Protein AF-A0A3Q2VIE8-F1 (afdb_monomer)

Organism: Haplochromis burtoni (NCBI:txid8153)

Solvent-accessible surface area (backbone atoms only — not comparable to full-atom values): 12178 Å² total; per-residue (Å²): 107,70,69,56,57,53,52,49,46,70,78,50,71,75,79,83,69,90,73,88,70,56,74,69,54,53,52,53,50,49,52,34,57,75,63,69,50,74,85,77,65,97,82,64,48,74,66,60,50,50,53,51,50,52,52,46,49,53,61,53,54,72,76,46,64,94,70,73,81,58,56,60,55,72,80,72,88,74,53,72,73,52,50,54,52,50,51,54,52,48,53,53,49,40,55,53,50,26,53,53,38,47,51,52,51,51,48,51,53,52,58,61,55,55,44,64,76,38,76,77,44,45,82,42,43,74,59,48,65,66,55,45,57,66,57,57,69,70,58,71,48,70,66,89,80,50,71,69,56,57,72,70,31,33,51,73,77,73,59,85,74,67,75,84,36,68,81,51,41,62,78,62,48,42,98,85,45,69,83,60,90,87,71,98,72,71,66,61,71,69,56,69,76,76,118

Radius of gyration: 23.09 Å; Cα contacts (8 Å, |Δi|>4): 68; chains: 1; bounding box: 59×43×57 Å

pLDDT: mean 78.65, std 19.85, range [27.25, 96.38]

Structure (mmCIF, N/CA/C/O backbone):
data_AF-A0A3Q2VIE8-F1
#
_entry.id   AF-A0A3Q2VIE8-F1
#
loop_
_atom_site.group_PDB
_atom_site.id
_atom_site.type_symbol
_atom_site.label_atom_id
_atom_site.label_alt_id
_atom_site.label_comp_id
_atom_site.label_asym_id
_atom_site.label_entity_id
_atom_site.label_seq_id
_atom_site.pdbx_PDB_ins_code
_atom_site.Cartn_x
_atom_site.Cartn_y
_atom_site.Cartn_z
_atom_site.occupancy
_atom_site.B_iso_or_equiv
_atom_site.auth_seq_id
_atom_site.auth_comp_id
_atom_site.auth_asym_id
_atom_site.auth_atom_id
_atom_site.pdbx_PDB_model_num
ATOM 1 N N . GLU A 1 1 ? -6.037 -13.779 0.216 1.00 36.12 1 GLU A N 1
ATOM 2 C CA . GLU A 1 1 ? -7.161 -13.175 -0.541 1.00 36.12 1 GLU A CA 1
ATOM 3 C C . GLU A 1 1 ? -6.844 -11.799 -1.132 1.00 36.12 1 GLU A C 1
ATOM 5 O O . GLU A 1 1 ? -7.046 -11.626 -2.326 1.00 36.12 1 GLU A O 1
ATOM 10 N N . LEU A 1 2 ? -6.254 -10.857 -0.379 1.00 32.59 2 LEU A N 1
ATOM 11 C CA . LEU A 1 2 ? -5.828 -9.542 -0.903 1.00 32.59 2 LEU A CA 1
ATOM 12 C C . LEU A 1 2 ? -4.915 -9.642 -2.146 1.00 32.59 2 LEU A C 1
ATOM 14 O O . LEU A 1 2 ? -5.116 -8.930 -3.128 1.00 32.59 2 LEU A O 1
ATOM 18 N N . GLU A 1 3 ? -3.946 -10.563 -2.125 1.00 34.78 3 GLU A N 1
ATOM 19 C CA . GLU A 1 3 ? -3.039 -10.828 -3.252 1.00 34.78 3 GLU A CA 1
ATOM 20 C C . GLU A 1 3 ? -3.781 -11.336 -4.501 1.00 34.78 3 GLU A C 1
ATOM 22 O O . GLU A 1 3 ? -3.454 -10.945 -5.620 1.00 34.78 3 GLU A O 1
ATOM 27 N N . ALA A 1 4 ? -4.813 -12.168 -4.317 1.00 38.47 4 ALA A N 1
ATOM 28 C CA . ALA A 1 4 ? -5.634 -12.696 -5.407 1.00 38.47 4 ALA A CA 1
ATOM 29 C C . ALA A 1 4 ? -6.492 -11.588 -6.033 1.00 38.47 4 ALA A C 1
ATOM 31 O O . ALA A 1 4 ? -6.512 -11.443 -7.254 1.00 38.47 4 ALA A O 1
ATOM 32 N N . SER A 1 5 ? -7.102 -10.732 -5.210 1.00 38.44 5 SER A N 1
ATOM 33 C CA . SER A 1 5 ? -7.837 -9.553 -5.681 1.00 38.44 5 SER A CA 1
ATOM 34 C C . SER A 1 5 ? -6.933 -8.564 -6.426 1.00 38.44 5 SER A C 1
ATOM 36 O O . SER A 1 5 ? -7.328 -8.027 -7.460 1.00 38.44 5 SER A O 1
ATOM 38 N N . ARG A 1 6 ? -5.686 -8.368 -5.967 1.00 47.34 6 ARG A N 1
ATOM 39 C CA . ARG A 1 6 ? -4.687 -7.540 -6.668 1.00 47.34 6 ARG A CA 1
ATOM 40 C C . ARG A 1 6 ? -4.269 -8.142 -8.012 1.00 47.34 6 ARG A C 1
ATOM 42 O O . ARG A 1 6 ? -4.149 -7.398 -8.981 1.00 47.34 6 ARG A O 1
ATOM 49 N N . MET A 1 7 ? -4.103 -9.464 -8.101 1.00 43.72 7 MET A N 1
ATOM 50 C CA . MET A 1 7 ? -3.807 -10.157 -9.364 1.00 43.72 7 MET A CA 1
ATOM 51 C C . MET A 1 7 ? -4.969 -10.086 -10.370 1.00 43.72 7 MET A C 1
ATOM 53 O O . MET A 1 7 ? -4.735 -9.890 -11.561 1.00 43.72 7 MET A O 1
ATOM 57 N N . ILE A 1 8 ? -6.222 -10.162 -9.910 1.00 50.12 8 ILE A N 1
ATOM 58 C CA . ILE A 1 8 ? -7.410 -10.006 -10.769 1.00 50.12 8 ILE A CA 1
ATOM 59 C C . ILE A 1 8 ? -7.473 -8.598 -11.380 1.00 50.12 8 ILE A C 1
ATOM 61 O O . ILE A 1 8 ? -7.801 -8.457 -12.557 1.00 50.12 8 ILE A O 1
ATOM 65 N N . LEU A 1 9 ? -7.104 -7.567 -10.617 1.00 52.25 9 LEU A N 1
ATOM 66 C CA . LEU A 1 9 ? -7.126 -6.166 -11.056 1.00 52.25 9 LEU A CA 1
ATOM 67 C C . LEU A 1 9 ? -6.065 -5.855 -12.128 1.00 52.25 9 LEU A C 1
ATOM 69 O O . LEU A 1 9 ? -6.274 -4.991 -12.975 1.00 52.25 9 LEU A O 1
ATOM 73 N N . VAL A 1 10 ? -4.948 -6.591 -12.120 1.00 54.16 10 VAL A N 1
ATOM 74 C CA . VAL A 1 10 ? -3.918 -6.541 -13.174 1.00 54.16 10 VAL A CA 1
ATOM 75 C C . VAL A 1 10 ? -4.405 -7.228 -14.455 1.00 54.16 10 VAL A C 1
ATOM 77 O O . VAL A 1 10 ? -4.173 -6.711 -15.545 1.00 54.16 10 VAL A O 1
ATOM 80 N N . ASN A 1 11 ? -5.124 -8.349 -14.334 1.00 48.38 11 ASN A N 1
ATOM 81 C CA . ASN A 1 11 ? -5.657 -9.092 -15.484 1.00 48.38 11 ASN A CA 1
ATOM 82 C C . ASN A 1 11 ? -6.921 -8.462 -16.096 1.00 48.38 11 ASN A C 1
ATOM 84 O O . ASN A 1 11 ? -7.204 -8.675 -17.274 1.00 48.38 11 ASN A O 1
ATOM 88 N N . LYS A 1 12 ? -7.695 -7.699 -15.316 1.00 50.06 12 LYS A N 1
ATOM 89 C CA . LYS A 1 12 ? -8.877 -6.951 -15.766 1.00 50.06 12 LYS A CA 1
ATOM 90 C C . LYS A 1 12 ? -8.827 -5.529 -15.201 1.00 50.06 12 LYS A C 1
ATOM 92 O O . LYS A 1 12 ? -9.408 -5.282 -14.141 1.00 50.06 12 LYS A O 1
ATOM 97 N N . PRO A 1 13 ? -8.163 -4.582 -15.885 1.00 47.09 13 PRO A N 1
ATOM 98 C CA . PRO A 1 13 ? -8.162 -3.196 -15.447 1.00 47.09 13 PRO A CA 1
ATOM 99 C C . PRO A 1 13 ? -9.594 -2.654 -15.497 1.00 47.09 13 PRO A C 1
ATOM 101 O O . PRO A 1 13 ? -10.218 -2.595 -16.558 1.00 47.09 13 PRO A O 1
ATOM 104 N N . GLN A 1 14 ? -10.140 -2.273 -14.343 1.00 48.91 14 GLN A N 1
ATOM 105 C CA . GLN A 1 14 ? -11.421 -1.575 -14.305 1.00 48.91 14 GLN A CA 1
ATOM 106 C C . GLN A 1 14 ? -11.268 -0.203 -14.974 1.00 48.91 14 GLN A C 1
ATOM 108 O O . GLN A 1 14 ? -10.303 0.523 -14.723 1.00 48.91 14 GLN A O 1
ATOM 113 N N . LYS A 1 15 ? -12.226 0.154 -15.841 1.00 43.66 15 LYS A N 1
ATOM 114 C CA . LYS A 1 15 ? -12.337 1.510 -16.392 1.00 43.66 15 LYS A CA 1
ATOM 115 C C . LYS A 1 15 ? -12.472 2.479 -15.218 1.00 43.66 15 LYS A C 1
ATOM 117 O O . LYS A 1 15 ? -13.387 2.325 -14.415 1.00 43.66 15 LYS A O 1
ATOM 122 N N . LYS A 1 16 ? -11.572 3.464 -15.128 1.00 41.34 16 LYS A N 1
ATOM 123 C CA . LYS A 1 16 ? -11.681 4.555 -14.153 1.00 41.34 16 LYS A CA 1
ATOM 124 C C . LYS A 1 16 ? -12.988 5.298 -14.419 1.00 41.34 16 LYS A C 1
ATOM 126 O O . LYS A 1 16 ? -13.069 6.072 -15.369 1.00 41.34 16 LYS A O 1
ATOM 131 N N . ALA A 1 17 ? -14.009 5.037 -13.610 1.00 44.44 17 ALA A N 1
ATOM 132 C CA . ALA A 1 17 ? -15.125 5.954 -13.508 1.00 44.44 17 ALA A CA 1
ATOM 133 C C . ALA A 1 17 ? -14.588 7.265 -12.920 1.00 44.44 17 ALA A C 1
ATOM 135 O O . ALA A 1 17 ? -13.680 7.269 -12.087 1.00 44.44 17 ALA A O 1
ATOM 136 N N . GLN A 1 18 ? -15.104 8.387 -13.403 1.00 46.56 18 GLN A N 1
ATOM 137 C CA . GLN A 1 18 ? -14.800 9.703 -12.866 1.00 46.56 18 GLN A CA 1
ATOM 138 C C . GLN A 1 18 ? -15.426 9.789 -11.468 1.00 46.56 18 GLN A C 1
ATOM 140 O O . GLN A 1 18 ? -16.619 10.034 -11.317 1.00 46.56 18 GLN A O 1
ATOM 145 N N . GLU A 1 19 ? -14.640 9.464 -10.445 1.00 53.31 19 GLU A N 1
ATOM 146 C CA . GLU A 1 19 ? -15.125 9.314 -9.075 1.00 53.31 19 GLU A CA 1
ATOM 147 C C . GLU A 1 19 ? -14.922 10.606 -8.280 1.00 53.31 19 GLU A C 1
ATOM 149 O O . GLU A 1 19 ? -13.808 10.960 -7.899 1.00 53.31 19 GLU A O 1
ATOM 154 N N . SER A 1 20 ? -16.021 11.310 -8.012 1.00 56.12 20 SER A N 1
ATOM 155 C CA . SER A 1 20 ? -16.058 12.477 -7.130 1.00 56.12 20 SER A CA 1
ATOM 156 C C . SER A 1 20 ? -15.999 12.049 -5.656 1.00 56.12 20 SER A C 1
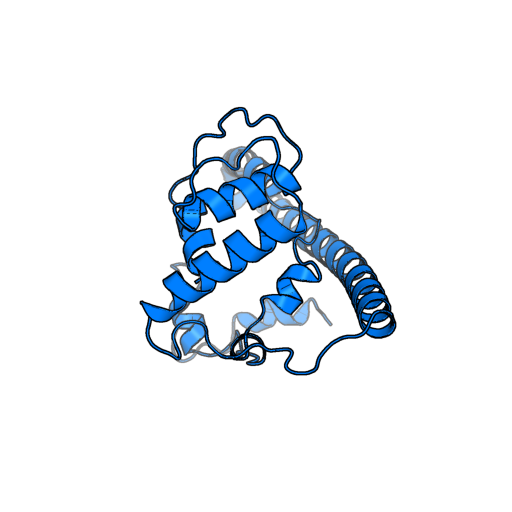ATOM 158 O O . SER A 1 20 ? -16.902 11.353 -5.183 1.00 56.12 20 SER A O 1
ATOM 160 N N . GLY A 1 21 ? -14.972 12.474 -4.918 1.00 68.50 21 GLY A N 1
ATOM 161 C CA . GLY A 1 21 ? -14.860 12.268 -3.469 1.00 68.50 21 GLY A CA 1
ATOM 162 C C . GLY A 1 21 ? -13.413 12.151 -2.985 1.00 68.50 21 GLY A C 1
ATOM 163 O O . GLY A 1 21 ? -12.495 11.993 -3.786 1.00 68.50 21 GLY A O 1
ATOM 164 N N . SER A 1 22 ? -13.200 12.229 -1.668 1.00 86.06 22 SER A N 1
ATOM 165 C CA . SER A 1 22 ? -11.889 11.936 -1.077 1.00 86.06 22 SER A CA 1
ATOM 166 C C . SER A 1 22 ? -11.560 10.435 -1.198 1.00 86.06 22 SER A C 1
ATOM 168 O O . SER A 1 22 ? -12.479 9.613 -1.250 1.00 86.06 22 SER A O 1
ATOM 170 N N . PRO A 1 23 ? -10.277 10.029 -1.181 1.00 84.69 23 PRO A N 1
ATOM 171 C CA . PRO A 1 23 ? -9.901 8.611 -1.212 1.00 84.69 23 PRO A CA 1
ATOM 172 C C . PRO A 1 23 ? -10.551 7.790 -0.087 1.00 84.69 23 PRO A C 1
ATOM 174 O O . PRO A 1 23 ? -11.021 6.680 -0.308 1.00 84.69 23 PRO A O 1
ATOM 177 N N . ALA A 1 24 ? -10.661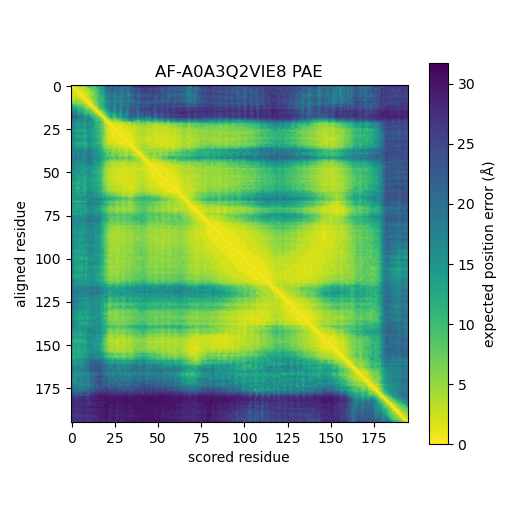 8.369 1.114 1.00 84.75 24 ALA A N 1
ATOM 178 C CA . ALA A 1 24 ? -11.323 7.727 2.248 1.00 84.75 24 ALA A CA 1
ATOM 179 C C . ALA A 1 24 ? -12.820 7.478 1.993 1.00 84.75 24 ALA A C 1
ATOM 181 O O . ALA A 1 24 ? -13.360 6.448 2.393 1.00 84.75 24 ALA A O 1
ATOM 182 N N . PHE A 1 25 ? -13.495 8.396 1.296 1.00 86.56 25 PHE A N 1
ATOM 183 C CA . PHE A 1 25 ? -14.894 8.224 0.918 1.00 86.56 25 PHE A CA 1
ATOM 184 C C . PHE A 1 25 ? -15.080 7.081 -0.090 1.00 86.56 25 PHE A C 1
ATOM 186 O O . PHE A 1 25 ? -16.027 6.305 0.034 1.00 86.56 25 PHE A O 1
ATOM 193 N N . GLN A 1 26 ? -14.173 6.950 -1.061 1.00 87.56 26 GLN A N 1
ATOM 194 C CA . GLN A 1 26 ? -14.206 5.860 -2.041 1.00 87.56 26 GLN A CA 1
ATOM 195 C C . GLN A 1 26 ? -14.036 4.491 -1.368 1.00 87.56 26 GLN A C 1
ATOM 197 O O . GLN A 1 26 ? -14.810 3.578 -1.651 1.00 87.56 26 GLN A O 1
ATOM 202 N N . GLU A 1 27 ? -13.104 4.372 -0.419 1.00 87.88 27 GLU A N 1
ATOM 203 C CA . GLU A 1 27 ? -12.904 3.148 0.370 1.00 87.88 27 GLU A CA 1
ATOM 204 C C . GLU A 1 27 ? -14.155 2.786 1.186 1.00 87.88 27 GLU A C 1
ATOM 206 O O . GLU A 1 27 ? -14.653 1.663 1.112 1.00 87.88 27 GLU A O 1
ATOM 211 N N . LEU A 1 28 ? -14.738 3.752 1.906 1.00 89.19 28 LEU A N 1
ATOM 212 C CA . LEU A 1 28 ? -15.966 3.528 2.681 1.00 89.19 28 LEU A CA 1
ATOM 213 C C . LEU A 1 28 ? -17.153 3.129 1.796 1.00 89.19 28 LEU A C 1
ATOM 215 O O . LEU A 1 28 ? -17.922 2.232 2.153 1.00 89.19 28 LEU A O 1
ATOM 219 N N . LYS A 1 29 ? -17.291 3.756 0.624 1.00 89.19 29 LYS A N 1
ATOM 220 C CA . LYS A 1 29 ? -18.297 3.382 -0.375 1.00 89.19 29 LYS A CA 1
ATOM 221 C C . LYS A 1 29 ? -18.073 1.950 -0.865 1.00 89.19 29 LYS A C 1
ATOM 223 O O . LYS A 1 29 ? -19.034 1.185 -0.937 1.00 89.19 29 LYS A O 1
ATOM 228 N N . GLY A 1 30 ? -16.826 1.581 -1.154 1.00 90.62 30 GLY A N 1
ATOM 229 C CA . GLY A 1 30 ? -16.442 0.227 -1.550 1.00 90.62 30 GLY A CA 1
ATOM 230 C C . GLY A 1 30 ? -16.812 -0.816 -0.496 1.00 90.62 30 GLY A C 1
ATOM 231 O O . GLY A 1 30 ? -17.421 -1.829 -0.835 1.00 90.62 30 GLY A O 1
ATOM 232 N N . ILE A 1 31 ? -16.543 -0.535 0.784 1.00 91.00 31 ILE A N 1
ATOM 233 C CA . ILE A 1 31 ? -16.933 -1.399 1.912 1.00 91.00 31 ILE A CA 1
ATOM 234 C C . ILE A 1 31 ? -18.454 -1.581 1.957 1.00 91.00 31 ILE A C 1
ATOM 236 O O . ILE A 1 31 ? -18.933 -2.711 2.041 1.00 91.00 31 ILE A O 1
ATOM 240 N N . CYS A 1 32 ? -19.224 -0.494 1.851 1.00 91.56 32 CYS A N 1
ATOM 241 C CA . CYS A 1 32 ? -20.687 -0.567 1.864 1.00 91.56 32 CYS A CA 1
ATOM 242 C C . CYS A 1 32 ? -21.221 -1.420 0.706 1.00 91.56 32 CYS A C 1
ATOM 244 O O . CYS A 1 32 ? -22.079 -2.275 0.917 1.00 91.56 32 CYS A O 1
ATOM 246 N N . MET A 1 33 ? -20.689 -1.226 -0.505 1.00 91.50 33 MET A N 1
ATOM 247 C CA . MET A 1 33 ? -21.077 -2.006 -1.682 1.00 91.50 33 MET A CA 1
ATOM 248 C C . MET A 1 33 ? -20.721 -3.489 -1.526 1.00 91.50 33 MET A C 1
ATOM 250 O O . MET A 1 33 ? -21.552 -4.344 -1.820 1.00 91.50 33 MET A O 1
ATOM 254 N N . ALA A 1 34 ? -19.524 -3.798 -1.020 1.00 90.56 34 ALA A N 1
ATOM 255 C CA . ALA A 1 34 ? -19.078 -5.172 -0.789 1.00 90.56 34 ALA A CA 1
ATOM 256 C C . ALA A 1 34 ? -19.926 -5.896 0.270 1.00 90.56 34 ALA A C 1
ATOM 258 O O . ALA A 1 34 ? -20.203 -7.085 0.135 1.00 90.56 34 ALA A O 1
ATOM 259 N N . LEU A 1 35 ? -20.380 -5.173 1.297 1.00 91.44 35 LEU A N 1
ATOM 260 C CA . LEU A 1 35 ? -21.270 -5.694 2.338 1.00 91.44 35 LEU A CA 1
ATOM 261 C C . LEU A 1 35 ? -22.757 -5.693 1.933 1.00 91.44 35 LEU A C 1
ATOM 263 O O . LEU A 1 35 ? -23.607 -6.072 2.741 1.00 91.44 35 LEU A O 1
ATOM 267 N N . GLY A 1 36 ? -23.094 -5.262 0.710 1.00 89.56 36 GLY A N 1
ATOM 268 C CA . GLY A 1 36 ? -24.476 -5.179 0.229 1.00 89.56 36 GLY A CA 1
ATOM 269 C C . GLY A 1 36 ? -25.335 -4.177 1.007 1.00 89.56 36 GLY A C 1
ATOM 270 O O . GLY A 1 36 ? -26.543 -4.364 1.140 1.00 89.56 36 GLY A O 1
ATOM 271 N N . MET A 1 37 ? -24.718 -3.139 1.573 1.00 88.62 37 MET A N 1
ATOM 272 C CA . MET A 1 37 ? -25.417 -2.090 2.308 1.00 88.62 37 MET A CA 1
ATOM 273 C C . MET A 1 37 ? -26.072 -1.103 1.340 1.00 88.62 37 MET A C 1
ATOM 275 O O . MET A 1 37 ? -25.481 -0.693 0.340 1.00 88.62 37 MET A O 1
ATOM 279 N N . SER A 1 38 ? -27.293 -0.679 1.662 1.00 85.38 38 SER A N 1
ATOM 280 C CA . SER A 1 38 ? -27.946 0.434 0.975 1.00 85.38 38 SER A CA 1
ATOM 281 C C . SER A 1 38 ? -27.239 1.756 1.284 1.00 85.38 38 SER A C 1
ATOM 283 O O . SER A 1 38 ? -26.495 1.874 2.262 1.00 85.38 38 SER A O 1
ATOM 285 N N . LYS A 1 39 ? -27.499 2.781 0.462 1.00 82.94 39 LYS A N 1
ATOM 286 C CA . LYS A 1 39 ? -26.988 4.135 0.704 1.00 82.94 39 LYS A CA 1
ATOM 287 C C . LYS A 1 39 ? -27.358 4.584 2.132 1.00 82.94 39 LYS A C 1
ATOM 289 O O . LYS A 1 39 ? -28.533 4.466 2.492 1.00 82.94 39 LYS A O 1
ATOM 294 N N . PRO A 1 40 ? -26.399 5.087 2.932 1.00 81.94 40 PRO A N 1
ATOM 295 C CA . PRO A 1 40 ? -26.684 5.517 4.294 1.00 81.94 40 PRO A CA 1
ATOM 296 C C . PRO A 1 40 ? -27.700 6.670 4.313 1.00 81.94 40 PRO A C 1
ATOM 298 O O . PRO A 1 40 ? -27.654 7.523 3.418 1.00 81.94 40 PRO A O 1
ATOM 301 N N . PRO A 1 41 ? -28.596 6.727 5.314 1.00 83.38 41 PRO A N 1
ATOM 302 C CA . PRO A 1 41 ? -29.483 7.868 5.522 1.00 83.38 41 PRO A CA 1
ATOM 303 C C . PRO A 1 41 ? -28.684 9.164 5.692 1.00 83.38 41 PRO A C 1
ATOM 305 O O . PRO A 1 41 ? -27.603 9.153 6.278 1.00 83.38 41 PRO A O 1
ATOM 308 N N . ALA A 1 42 ? -29.225 10.293 5.230 1.00 80.81 42 ALA A N 1
ATOM 309 C CA . ALA A 1 42 ? -28.539 11.589 5.311 1.00 80.81 42 ALA A CA 1
ATOM 310 C C . ALA A 1 42 ? -28.282 12.066 6.757 1.00 80.81 42 ALA A C 1
ATOM 312 O O . ALA A 1 42 ? -27.409 12.895 6.984 1.00 80.81 42 ALA A O 1
ATOM 313 N N . ASN A 1 43 ? -29.028 11.533 7.726 1.00 85.06 43 ASN A N 1
ATOM 314 C CA . ASN A 1 43 ? -29.001 11.894 9.144 1.00 85.06 43 ASN A CA 1
ATOM 315 C C . ASN A 1 43 ? -28.279 10.869 10.042 1.00 85.06 43 ASN A C 1
ATOM 317 O O . ASN A 1 43 ? -28.421 10.927 11.262 1.00 85.06 43 ASN A O 1
ATOM 321 N N . ILE A 1 44 ? -27.542 9.909 9.472 1.00 89.25 44 ILE A N 1
ATOM 322 C CA . ILE A 1 44 ? -26.837 8.892 10.261 1.00 89.25 44 ILE A CA 1
ATOM 323 C C . ILE A 1 44 ? -25.622 9.487 10.987 1.00 89.25 44 ILE A C 1
ATOM 325 O O . ILE A 1 44 ? -24.839 10.242 10.409 1.00 89.25 44 ILE A O 1
ATOM 329 N N . THR A 1 45 ? -25.429 9.117 12.253 1.00 91.88 45 THR A N 1
ATOM 330 C CA . THR A 1 45 ? -24.206 9.486 12.984 1.00 91.88 45 THR A CA 1
ATOM 331 C C . THR A 1 45 ? -23.039 8.576 12.597 1.00 91.88 45 THR A C 1
ATOM 333 O O . THR A 1 45 ? -23.231 7.427 12.197 1.00 91.88 45 THR A O 1
ATOM 336 N N . MET A 1 46 ? -21.802 9.052 12.777 1.00 89.06 46 MET A N 1
ATOM 337 C CA . MET A 1 46 ? -20.598 8.249 12.509 1.00 89.06 46 MET A CA 1
ATOM 338 C C . MET A 1 46 ? -20.587 6.938 13.303 1.00 89.06 46 MET A C 1
ATOM 340 O O . MET A 1 46 ? -20.247 5.889 12.762 1.00 89.06 46 MET A O 1
ATOM 344 N N . PHE A 1 47 ? -21.013 6.983 14.568 1.00 90.69 47 PHE A N 1
ATOM 345 C CA . PHE A 1 47 ? -21.099 5.795 15.413 1.00 90.69 47 PHE A CA 1
ATOM 346 C C . PHE A 1 47 ? -22.097 4.776 14.852 1.00 90.69 47 PHE A C 1
ATOM 348 O O . PHE A 1 47 ? -21.730 3.630 14.613 1.00 90.69 47 PHE A O 1
ATOM 355 N N . GLN A 1 48 ? -23.328 5.204 14.547 1.00 91.50 48 GLN A N 1
ATOM 356 C CA . GLN A 1 48 ? -24.353 4.332 13.960 1.00 91.50 48 GLN A CA 1
ATOM 357 C C . GLN A 1 48 ? -23.908 3.738 12.620 1.00 91.50 48 GLN A C 1
ATOM 359 O O . GLN A 1 48 ? -24.175 2.569 12.340 1.00 91.50 48 GLN A O 1
ATOM 364 N N . PHE A 1 49 ? -23.210 4.531 11.807 1.00 92.06 49 PHE A N 1
ATOM 365 C CA . PHE A 1 49 ? -22.673 4.083 10.531 1.00 92.06 49 PHE A CA 1
ATOM 366 C C . PHE A 1 49 ? -21.651 2.952 10.711 1.00 92.06 49 PHE A C 1
ATOM 368 O O . PHE A 1 49 ? -21.818 1.880 10.124 1.00 92.06 49 PHE A O 1
ATOM 375 N N . PHE A 1 50 ? -20.644 3.134 11.573 1.00 93.25 50 PHE A N 1
ATOM 376 C CA . PHE A 1 50 ? -19.638 2.098 11.824 1.00 93.25 50 PHE A CA 1
ATOM 377 C C . PHE A 1 50 ? -20.202 0.876 12.557 1.00 93.25 50 PHE A C 1
ATOM 379 O O . PHE A 1 50 ? -19.834 -0.245 12.211 1.00 93.25 50 PHE A O 1
ATOM 386 N N . SER A 1 51 ? -21.153 1.046 13.481 1.00 93.94 51 SER A N 1
ATOM 387 C CA . SER A 1 51 ? -21.868 -0.084 14.091 1.00 93.94 51 SER A CA 1
ATOM 388 C C . SER A 1 51 ? -22.665 -0.887 13.057 1.00 93.94 51 SER A C 1
ATOM 390 O O . SER A 1 51 ? -22.723 -2.116 13.128 1.00 93.94 51 SER A O 1
ATOM 392 N N . GLY A 1 52 ? -23.254 -0.217 12.060 1.00 92.81 52 GLY A N 1
ATOM 393 C CA . GLY A 1 52 ? -23.933 -0.869 10.939 1.00 92.81 52 GLY A CA 1
ATOM 394 C C . GLY A 1 52 ? -22.982 -1.709 10.082 1.00 92.81 52 GLY A C 1
ATOM 395 O O . GLY A 1 52 ? -23.304 -2.853 9.751 1.00 92.81 52 GLY A O 1
ATOM 396 N N . ILE A 1 53 ? -21.793 -1.173 9.782 1.00 93.62 53 ILE A N 1
ATOM 397 C CA . ILE A 1 53 ? -20.724 -1.904 9.084 1.00 93.62 53 ILE A CA 1
ATOM 398 C C . ILE A 1 53 ? -20.284 -3.120 9.905 1.00 93.62 53 ILE A C 1
ATOM 400 O O . ILE A 1 53 ? -20.221 -4.224 9.368 1.00 93.62 53 ILE A O 1
ATOM 404 N N . GLU A 1 54 ? -20.023 -2.948 11.203 1.00 93.69 54 GLU A N 1
ATOM 405 C CA . GLU A 1 54 ? -19.597 -4.036 12.089 1.00 93.69 54 GLU A CA 1
ATOM 406 C C . GLU A 1 54 ? -20.630 -5.172 12.125 1.00 93.69 54 GLU A C 1
ATOM 408 O O . GLU A 1 54 ? -20.273 -6.347 12.011 1.00 93.69 54 GLU A O 1
ATOM 413 N N . LYS A 1 55 ? -21.922 -4.833 12.218 1.00 94.69 55 LYS A N 1
ATOM 414 C CA . LYS A 1 55 ? -23.011 -5.814 12.182 1.00 94.69 55 LYS A CA 1
ATOM 415 C C . LYS A 1 55 ? -23.017 -6.598 10.869 1.00 94.69 55 LYS A C 1
ATOM 417 O O . LYS A 1 55 ? -23.034 -7.828 10.894 1.00 94.69 55 LYS A O 1
ATOM 422 N N . LYS A 1 56 ? -22.964 -5.905 9.728 1.00 94.38 56 LYS A N 1
ATOM 423 C CA . LYS A 1 56 ? -22.945 -6.544 8.402 1.00 94.38 56 LYS A CA 1
ATOM 424 C C . LYS A 1 56 ? -21.704 -7.400 8.185 1.00 94.38 56 LYS A C 1
ATOM 426 O O . LYS A 1 56 ? -21.796 -8.468 7.586 1.00 94.38 56 LYS A O 1
ATOM 431 N N . LEU A 1 57 ? -20.564 -6.976 8.721 1.00 92.56 57 LEU A N 1
ATOM 432 C CA . LEU A 1 57 ? -19.334 -7.754 8.689 1.00 92.56 57 LEU A CA 1
ATOM 433 C C . LEU A 1 57 ? -19.473 -9.054 9.496 1.00 92.56 57 LEU A C 1
ATOM 435 O O . LEU A 1 57 ? -19.122 -10.114 8.988 1.00 92.56 57 LEU A O 1
ATOM 439 N N . LYS A 1 58 ? -20.041 -9.007 10.709 1.00 91.94 58 LYS A N 1
ATOM 440 C CA . LYS A 1 58 ? -20.320 -10.214 11.513 1.00 91.94 58 LYS A CA 1
ATOM 441 C C . LYS A 1 58 ? -21.303 -11.162 10.814 1.00 91.94 58 LYS A C 1
ATOM 443 O O . LYS A 1 58 ? -21.080 -12.368 10.820 1.00 91.94 58 LYS A O 1
ATOM 448 N N . GLU A 1 59 ? -22.344 -10.628 10.169 1.00 93.50 59 GLU A N 1
ATOM 449 C CA . GLU A 1 59 ? -23.291 -11.408 9.351 1.00 93.50 59 GLU A CA 1
ATOM 450 C C . GLU A 1 59 ? -22.623 -12.069 8.134 1.00 93.50 59 GLU A C 1
ATOM 452 O O . GLU A 1 59 ? -23.007 -13.167 7.739 1.00 93.50 59 GLU A O 1
ATOM 457 N N . ALA A 1 60 ? -21.645 -11.410 7.509 1.00 91.38 60 ALA A N 1
ATOM 458 C CA . ALA A 1 60 ? -20.886 -11.995 6.408 1.00 91.38 60 ALA A CA 1
ATOM 459 C C . ALA A 1 60 ? -19.929 -13.088 6.910 1.00 91.38 60 ALA A C 1
ATOM 461 O O . ALA A 1 60 ? -19.839 -14.155 6.306 1.00 91.38 60 ALA A O 1
ATOM 462 N N . LEU A 1 61 ? -19.260 -12.847 8.042 1.00 89.88 61 LEU A N 1
ATOM 463 C CA 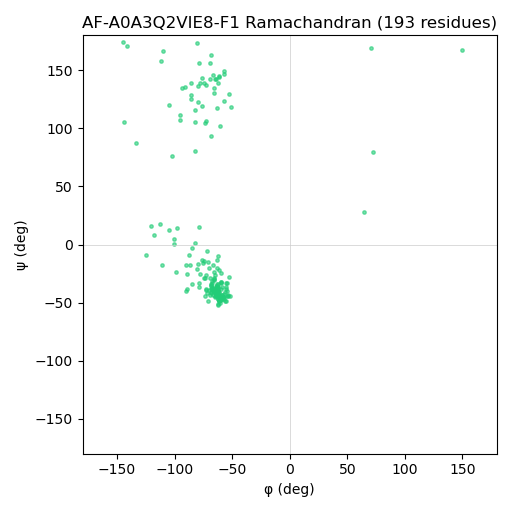. LEU A 1 61 ? -18.337 -13.800 8.658 1.00 89.88 61 LEU A CA 1
ATOM 464 C C . LEU A 1 61 ? -19.036 -15.070 9.160 1.00 89.88 61 LEU A C 1
ATOM 466 O O . LEU A 1 61 ? -18.433 -16.135 9.130 1.00 89.88 61 LEU A O 1
ATOM 470 N N . SER A 1 62 ? -20.306 -15.001 9.569 1.00 91.19 62 SER A N 1
ATOM 471 C CA . SER A 1 62 ? -21.055 -16.196 9.985 1.00 91.19 62 SER A CA 1
ATOM 472 C C . SER A 1 62 ? -21.417 -17.136 8.830 1.00 91.19 62 SER A C 1
ATOM 474 O O . SER A 1 62 ? -21.771 -18.288 9.069 1.00 91.19 62 SER A O 1
ATOM 476 N N . ARG A 1 63 ? -21.321 -16.672 7.577 1.00 91.94 63 ARG A N 1
ATOM 477 C CA . ARG A 1 63 ? -21.582 -17.480 6.371 1.00 91.94 63 ARG A CA 1
ATOM 478 C C . ARG A 1 63 ? -20.352 -18.242 5.883 1.00 91.94 63 ARG A C 1
ATOM 480 O O . ARG A 1 63 ? -20.475 -19.052 4.967 1.00 91.94 63 ARG A O 1
ATOM 487 N N . VAL A 1 64 ? -19.179 -17.969 6.449 1.00 90.44 64 VAL A N 1
ATOM 488 C CA . VAL A 1 64 ? -17.917 -18.618 6.079 1.00 90.44 64 VAL A CA 1
ATOM 489 C C . VAL A 1 64 ? -17.411 -19.511 7.217 1.00 90.44 64 VAL A C 1
ATOM 491 O O . VAL A 1 64 ? -17.780 -19.307 8.374 1.00 90.44 64 VAL A O 1
ATOM 494 N N . PRO A 1 65 ? -16.560 -20.512 6.925 1.00 90.25 65 PRO A N 1
ATOM 495 C CA . PRO A 1 65 ? -15.973 -21.354 7.962 1.00 90.25 65 PRO A CA 1
ATOM 496 C C . PRO A 1 65 ? -15.189 -20.539 9.012 1.00 90.25 65 PRO A C 1
ATOM 498 O O . PRO A 1 65 ? -14.551 -19.548 8.646 1.00 90.25 65 PRO A O 1
ATOM 501 N N . PRO A 1 66 ? -15.125 -20.985 10.284 1.00 81.19 66 PRO A N 1
ATOM 502 C CA . PRO A 1 66 ? -14.501 -20.228 11.379 1.00 81.19 66 PRO A CA 1
ATOM 503 C C . PRO A 1 66 ? -13.050 -19.798 11.115 1.00 81.19 66 PRO A C 1
ATOM 505 O O . PRO A 1 66 ? -12.629 -18.720 11.518 1.00 81.19 66 PRO A O 1
ATOM 508 N N . ASN A 1 67 ? -12.294 -20.612 10.375 1.00 83.00 67 ASN A N 1
ATOM 509 C CA . ASN A 1 67 ? -10.884 -20.367 10.067 1.00 83.00 67 ASN A CA 1
ATOM 510 C C . ASN A 1 67 ? -10.651 -19.728 8.689 1.00 83.00 67 ASN A C 1
ATOM 512 O O . ASN A 1 67 ? -9.522 -19.723 8.205 1.00 83.00 67 ASN A O 1
ATOM 516 N N . HIS A 1 68 ? -11.690 -19.200 8.038 1.00 85.75 68 HIS A N 1
ATOM 517 C CA . HIS A 1 68 ? -11.578 -18.674 6.676 1.00 85.75 68 HIS A CA 1
ATOM 518 C C . HIS A 1 68 ? -10.635 -17.462 6.577 1.00 85.75 68 HIS A C 1
ATOM 520 O O . HIS A 1 68 ? -9.796 -17.397 5.685 1.00 85.75 68 HIS A O 1
ATOM 526 N N . VAL A 1 69 ? -10.732 -16.527 7.527 1.00 82.75 69 VAL A N 1
ATOM 527 C CA . VAL A 1 69 ? -9.950 -15.275 7.531 1.00 82.75 69 VAL A CA 1
ATOM 528 C C . VAL A 1 69 ? -8.614 -15.415 8.279 1.00 82.75 69 VAL A C 1
ATOM 530 O O . VAL A 1 69 ? -7.706 -14.606 8.086 1.00 82.75 69 VAL A O 1
ATOM 533 N N . GLY A 1 70 ? -8.479 -16.449 9.113 1.00 85.69 70 GLY A N 1
ATOM 534 C CA . GLY A 1 70 ? -7.322 -16.668 9.975 1.00 85.69 70 GLY A CA 1
ATOM 535 C C . GLY A 1 70 ? -7.217 -15.679 11.141 1.00 85.69 70 GLY A C 1
ATOM 536 O O . GLY A 1 70 ? -7.909 -14.663 11.214 1.00 85.69 70 GLY A O 1
ATOM 537 N N . GLU A 1 71 ? -6.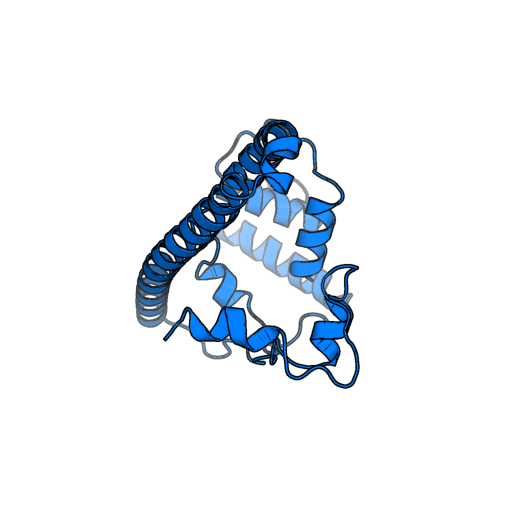308 -15.986 12.061 1.00 88.81 71 GLU A N 1
ATOM 538 C CA . GLU A 1 71 ? -6.086 -15.192 13.268 1.00 88.81 71 GLU A CA 1
ATOM 539 C C . GLU A 1 71 ? -5.302 -13.897 12.982 1.00 88.81 71 GLU A C 1
ATOM 541 O O . GLU A 1 71 ? -4.355 -13.914 12.180 1.00 88.81 71 GLU A O 1
ATOM 546 N N . PRO A 1 72 ? -5.626 -12.778 13.660 1.00 90.38 72 PRO A N 1
ATOM 547 C CA . PRO A 1 72 ? -4.866 -11.540 13.546 1.00 90.38 72 PRO A CA 1
ATOM 548 C C . PRO A 1 72 ? -3.417 -11.728 14.006 1.00 90.38 72 PRO A C 1
ATOM 550 O O . PRO A 1 72 ? -3.122 -12.481 14.942 1.00 90.38 72 PRO A O 1
ATOM 553 N N . LEU A 1 73 ? -2.502 -11.020 13.340 1.00 89.94 73 LEU A N 1
ATOM 554 C CA . LEU A 1 73 ? -1.091 -10.997 13.722 1.00 89.94 73 LEU A CA 1
ATOM 555 C C . LEU A 1 73 ? -0.893 -10.267 15.061 1.00 89.94 73 LEU A C 1
ATOM 557 O O . LEU A 1 73 ? -0.150 -10.733 15.924 1.00 89.94 73 LEU A O 1
ATOM 561 N N . LEU A 1 74 ? -1.597 -9.148 15.253 1.00 88.81 74 LEU A N 1
ATOM 562 C CA . LEU A 1 74 ? -1.609 -8.380 16.496 1.00 88.81 74 LEU A CA 1
ATOM 563 C C . LEU A 1 74 ? -2.803 -8.793 17.361 1.00 88.81 74 LEU A C 1
ATOM 565 O O . LEU A 1 74 ? -3.948 -8.517 17.022 1.00 88.81 74 LEU A O 1
ATOM 569 N N . LYS A 1 75 ? -2.524 -9.454 18.488 1.00 88.88 75 LYS A N 1
ATOM 570 C CA . LYS A 1 75 ? -3.556 -9.959 19.415 1.00 88.88 75 LYS A CA 1
ATOM 571 C C . LYS A 1 75 ? -3.805 -9.054 20.618 1.00 88.88 75 LYS A C 1
ATOM 573 O O . LYS A 1 75 ? -4.846 -9.152 21.256 1.00 88.88 75 LYS A O 1
ATOM 578 N N . LYS A 1 76 ? -2.821 -8.225 20.975 1.00 87.94 76 LYS A N 1
ATOM 579 C CA . LYS A 1 76 ? -2.908 -7.355 22.149 1.00 87.94 76 LYS A CA 1
ATOM 580 C C . LYS A 1 76 ? -3.619 -6.052 21.781 1.00 87.94 76 LYS A C 1
ATOM 582 O O . LYS A 1 76 ? -3.327 -5.509 20.714 1.00 87.94 76 LYS A O 1
ATOM 587 N N . PRO A 1 77 ? -4.499 -5.534 22.653 1.00 87.12 77 PRO A N 1
ATOM 588 C CA . PRO A 1 77 ? -5.094 -4.225 22.445 1.00 87.12 77 PRO A CA 1
ATOM 589 C C . PRO A 1 77 ? -3.998 -3.155 22.448 1.00 87.12 77 PRO A C 1
ATOM 591 O O . PRO A 1 77 ? -3.055 -3.207 23.240 1.00 87.12 77 PRO A O 1
ATOM 594 N N . LEU A 1 78 ? -4.122 -2.190 21.542 1.00 88.75 78 LEU A N 1
ATOM 595 C CA . LEU A 1 78 ? -3.189 -1.079 21.405 1.00 88.75 78 LEU A CA 1
ATOM 596 C C . LEU A 1 78 ? -3.834 0.184 21.975 1.00 88.75 78 LEU A C 1
ATOM 598 O O . LEU A 1 78 ? -4.889 0.607 21.510 1.00 88.75 78 LEU A O 1
ATOM 602 N N . GLY A 1 79 ? -3.200 0.778 22.986 1.00 92.69 79 GLY A N 1
ATOM 603 C CA . GLY A 1 79 ? -3.583 2.089 23.505 1.00 92.69 79 GLY A CA 1
ATOM 604 C C . GLY A 1 79 ? -3.045 3.243 22.644 1.00 92.69 79 GLY A C 1
ATOM 605 O O . GLY A 1 79 ? -2.213 3.013 21.761 1.00 92.69 79 GLY A O 1
ATOM 606 N N . PRO A 1 80 ? -3.444 4.495 22.935 1.00 93.31 80 PRO A N 1
ATOM 607 C CA . PRO A 1 80 ? -3.043 5.672 22.156 1.00 93.31 80 PRO A CA 1
ATOM 608 C C . PRO A 1 80 ? -1.522 5.815 22.000 1.00 93.31 80 PRO A C 1
ATOM 610 O O . PRO A 1 80 ? -1.022 5.980 20.892 1.00 93.31 80 PRO A O 1
ATOM 613 N N . VAL A 1 81 ? -0.772 5.621 23.091 1.00 95.00 81 VAL A N 1
ATOM 614 C CA . VAL A 1 81 ? 0.702 5.686 23.098 1.00 95.00 81 VAL A CA 1
ATOM 615 C C . VAL A 1 81 ? 1.329 4.602 22.213 1.00 95.00 81 VAL A C 1
ATOM 617 O O . VAL A 1 81 ? 2.383 4.799 21.612 1.00 95.00 81 VAL A O 1
ATOM 620 N N . HIS A 1 82 ? 0.709 3.423 22.128 1.00 93.75 82 HIS A N 1
ATOM 621 C CA . HIS A 1 82 ? 1.200 2.352 21.260 1.00 93.75 82 HIS A CA 1
ATOM 622 C C . HIS A 1 82 ? 0.940 2.672 19.787 1.00 93.75 82 HIS A C 1
ATOM 624 O O . HIS A 1 82 ? 1.811 2.413 18.960 1.00 93.75 82 HIS A O 1
ATOM 630 N N . MET A 1 83 ? -0.213 3.267 19.470 1.00 93.19 83 MET A N 1
ATOM 631 C CA . MET A 1 83 ? -0.546 3.691 18.108 1.00 93.19 83 MET A CA 1
ATOM 632 C C . MET A 1 83 ? 0.405 4.780 17.610 1.00 93.19 83 MET A C 1
ATOM 634 O O . MET A 1 83 ? 0.909 4.673 16.497 1.00 93.19 83 MET A O 1
ATOM 638 N N . GLU A 1 84 ? 0.736 5.759 18.454 1.00 95.00 84 GLU A N 1
ATOM 639 C CA . GLU A 1 84 ? 1.721 6.797 18.128 1.00 95.00 84 GLU A CA 1
ATOM 640 C C . GLU A 1 84 ? 3.100 6.196 17.813 1.00 95.00 84 GLU A C 1
ATOM 642 O O . GLU A 1 84 ? 3.710 6.509 16.789 1.00 95.00 84 GLU A O 1
ATOM 647 N N . LYS A 1 85 ? 3.569 5.253 18.641 1.00 95.75 85 LYS A N 1
ATOM 648 C CA . LYS A 1 85 ? 4.837 4.546 18.398 1.00 95.75 85 LYS A CA 1
ATOM 649 C C . LYS A 1 85 ? 4.821 3.746 17.096 1.00 95.75 85 LYS A C 1
ATOM 651 O O . LYS A 1 85 ? 5.814 3.737 16.373 1.00 95.75 85 LYS A O 1
ATOM 656 N N . ILE A 1 86 ? 3.718 3.063 16.798 1.00 94.75 86 ILE A N 1
ATOM 657 C CA . ILE A 1 86 ? 3.571 2.292 15.558 1.00 94.75 86 ILE A CA 1
ATOM 658 C C . ILE A 1 86 ? 3.597 3.218 14.342 1.00 94.75 86 ILE A C 1
ATOM 660 O O . ILE A 1 86 ? 4.249 2.885 13.354 1.00 94.75 86 ILE A O 1
ATOM 664 N N . GLU A 1 87 ? 2.949 4.380 14.413 1.00 94.88 87 GLU A N 1
ATOM 665 C CA . GLU A 1 87 ? 2.973 5.356 13.323 1.00 94.88 87 GLU A CA 1
ATOM 666 C C . GLU A 1 87 ? 4.386 5.914 13.102 1.00 94.88 87 GLU A C 1
ATOM 668 O O . GLU A 1 87 ? 4.850 5.983 11.965 1.00 94.88 87 GLU A O 1
ATOM 673 N N . ALA A 1 88 ? 5.126 6.204 14.178 1.00 96.38 88 ALA A N 1
ATOM 674 C CA . ALA A 1 88 ? 6.522 6.629 14.082 1.00 96.38 88 ALA A CA 1
ATOM 675 C C . ALA A 1 88 ? 7.412 5.564 13.408 1.00 96.38 88 ALA A C 1
ATOM 677 O O . ALA A 1 88 ? 8.206 5.882 12.519 1.00 96.38 88 ALA A O 1
ATOM 678 N N . ILE A 1 89 ? 7.245 4.288 13.778 1.00 95.94 89 ILE A N 1
ATOM 679 C CA . ILE A 1 89 ? 7.948 3.164 13.137 1.00 95.94 89 ILE A CA 1
ATOM 680 C C . ILE A 1 89 ? 7.555 3.054 11.660 1.00 95.94 89 ILE A C 1
ATOM 682 O O . ILE A 1 89 ? 8.424 2.921 10.798 1.00 95.94 89 ILE A O 1
ATOM 686 N N . ASN A 1 90 ? 6.258 3.124 11.353 1.00 94.88 90 ASN A N 1
ATOM 687 C CA . ASN A 1 90 ? 5.752 3.073 9.985 1.00 94.88 90 ASN A CA 1
ATOM 688 C C . ASN A 1 90 ? 6.366 4.192 9.131 1.00 94.88 90 ASN A C 1
ATOM 690 O O . ASN A 1 90 ? 6.862 3.916 8.041 1.00 94.88 90 ASN A O 1
ATOM 694 N N . GLN A 1 91 ? 6.424 5.423 9.642 1.00 94.75 91 GLN A N 1
ATOM 695 C CA . GLN A 1 91 ? 7.018 6.553 8.932 1.00 94.75 91 GLN A CA 1
ATOM 696 C C . GLN A 1 91 ? 8.514 6.347 8.655 1.00 94.75 91 GLN A C 1
ATOM 698 O O . GLN A 1 91 ? 8.974 6.594 7.536 1.00 94.75 91 GLN A O 1
ATOM 703 N N . ALA A 1 92 ? 9.271 5.857 9.641 1.00 96.06 92 ALA A N 1
ATOM 704 C CA . ALA A 1 92 ? 10.688 5.543 9.466 1.00 96.06 92 ALA A CA 1
ATOM 705 C C . ALA A 1 92 ? 10.900 4.468 8.386 1.00 96.06 92 ALA A C 1
ATOM 707 O O . ALA A 1 92 ? 11.716 4.647 7.478 1.00 96.06 92 ALA A O 1
ATOM 708 N N . LEU A 1 93 ? 10.114 3.386 8.430 1.00 94.88 93 LEU A N 1
ATOM 709 C CA . LEU A 1 93 ? 10.180 2.309 7.443 1.00 94.88 93 LEU A CA 1
ATOM 710 C C . LEU A 1 93 ? 9.781 2.792 6.048 1.00 94.88 93 LEU A C 1
ATOM 712 O O . LEU A 1 93 ? 10.466 2.476 5.078 1.00 94.88 93 LEU A O 1
ATOM 716 N N . VAL A 1 94 ? 8.702 3.568 5.919 1.00 94.12 94 VAL A N 1
ATOM 717 C CA . VAL A 1 94 ? 8.267 4.129 4.631 1.00 94.12 94 VAL A CA 1
ATOM 718 C C . VAL A 1 94 ? 9.406 4.918 3.990 1.00 94.12 94 VAL A C 1
ATOM 720 O O . VAL A 1 94 ? 9.743 4.644 2.838 1.00 94.12 94 VAL A O 1
ATOM 723 N N . ASN A 1 95 ? 10.056 5.807 4.742 1.00 93.50 95 ASN A N 1
ATOM 724 C CA . ASN A 1 95 ? 11.179 6.601 4.245 1.00 93.50 95 ASN A CA 1
ATOM 725 C C . ASN A 1 95 ? 12.342 5.714 3.768 1.00 93.50 95 ASN A C 1
ATOM 727 O O . ASN A 1 95 ? 12.874 5.898 2.671 1.00 93.50 95 ASN A O 1
ATOM 731 N N . GLU A 1 96 ? 12.716 4.713 4.563 1.00 95.06 96 GLU A N 1
ATOM 732 C CA . GLU A 1 96 ? 13.815 3.804 4.239 1.00 95.06 96 GLU A CA 1
ATOM 733 C C . GLU A 1 96 ? 13.513 2.957 2.986 1.00 95.06 96 GLU A C 1
ATOM 735 O O . GLU A 1 96 ? 14.343 2.824 2.079 1.00 95.06 96 GLU A O 1
ATOM 740 N N . TYR A 1 97 ? 12.294 2.421 2.881 1.00 94.81 97 TYR A N 1
ATOM 741 C CA . TYR A 1 97 ? 11.857 1.654 1.716 1.00 94.81 97 TYR A CA 1
ATOM 742 C C . TYR A 1 97 ? 11.730 2.512 0.456 1.00 94.81 97 TYR A C 1
ATOM 744 O O . TYR A 1 97 ? 11.987 2.005 -0.639 1.00 94.81 97 TYR A O 1
ATOM 752 N N . GLU A 1 98 ? 11.384 3.794 0.571 1.00 93.81 98 GLU A N 1
ATOM 753 C CA . GLU A 1 98 ? 11.403 4.714 -0.568 1.00 93.81 98 GLU A CA 1
ATOM 754 C C . GLU A 1 98 ? 12.814 4.897 -1.131 1.00 93.81 98 GLU A C 1
ATOM 756 O O . GLU A 1 98 ? 13.003 4.841 -2.350 1.00 93.81 98 GLU A O 1
ATOM 761 N N . VAL A 1 99 ? 13.818 5.061 -0.263 1.00 94.75 99 VAL A N 1
ATOM 762 C CA . VAL A 1 99 ? 15.226 5.152 -0.681 1.00 94.75 99 VAL A CA 1
ATOM 763 C C . VAL A 1 99 ? 15.663 3.862 -1.376 1.00 94.75 99 VAL A C 1
ATOM 765 O O . VAL A 1 99 ? 16.193 3.910 -2.490 1.00 94.75 99 VAL A O 1
ATOM 768 N N . ARG A 1 100 ? 15.363 2.696 -0.786 1.00 94.94 100 ARG A N 1
ATOM 769 C CA . ARG A 1 100 ? 15.672 1.394 -1.404 1.00 94.94 100 ARG A CA 1
ATOM 770 C C . ARG A 1 100 ? 15.009 1.226 -2.770 1.00 94.94 100 ARG A C 1
ATOM 772 O O . ARG A 1 100 ? 15.656 0.775 -3.713 1.00 94.94 100 ARG A O 1
ATOM 779 N N . ARG A 1 101 ? 13.739 1.616 -2.916 1.00 94.19 101 ARG A N 1
ATOM 780 C CA . ARG A 1 101 ? 13.021 1.544 -4.200 1.00 94.19 101 ARG A CA 1
ATOM 781 C C . ARG A 1 101 ? 13.648 2.445 -5.257 1.00 94.19 101 ARG A C 1
ATOM 783 O O . ARG A 1 101 ? 13.829 1.993 -6.383 1.00 94.19 101 ARG A O 1
ATOM 790 N N . LYS A 1 102 ? 14.033 3.677 -4.905 1.00 94.19 102 LYS A N 1
ATOM 791 C CA . LYS A 1 102 ? 14.754 4.580 -5.821 1.00 94.19 102 LYS A CA 1
ATOM 792 C C . LYS A 1 102 ? 16.060 3.950 -6.308 1.00 94.19 102 LYS A C 1
ATOM 794 O O . LYS A 1 102 ? 16.331 3.968 -7.506 1.00 94.19 102 LYS A O 1
ATOM 799 N N . MET A 1 103 ? 16.829 3.348 -5.401 1.00 96.31 103 MET A N 1
ATOM 800 C CA . MET A 1 103 ? 18.079 2.660 -5.732 1.00 96.31 103 MET A CA 1
ATOM 801 C C . MET A 1 103 ? 17.852 1.469 -6.673 1.00 96.31 103 MET A C 1
ATOM 803 O O . MET A 1 103 ? 18.523 1.363 -7.697 1.00 96.31 103 MET A O 1
ATOM 807 N N . LEU A 1 104 ? 16.865 0.614 -6.387 1.00 94.94 104 LEU A N 1
ATOM 808 C CA . LEU A 1 104 ? 16.520 -0.526 -7.246 1.00 94.94 104 LEU A CA 1
ATOM 809 C C . LEU A 1 104 ? 16.054 -0.092 -8.638 1.00 94.94 104 LEU A C 1
ATOM 811 O O . LEU A 1 104 ? 16.436 -0.700 -9.634 1.00 94.94 104 LEU A O 1
ATOM 815 N N . LEU A 1 105 ? 15.266 0.977 -8.721 1.00 94.38 105 LEU A N 1
ATOM 816 C CA . LEU A 1 105 ? 14.812 1.514 -9.999 1.00 94.38 105 LEU A CA 1
ATOM 817 C C . LEU A 1 105 ? 15.956 2.132 -10.796 1.00 94.38 105 LEU A C 1
ATOM 819 O O . LEU A 1 105 ? 16.031 1.925 -12.003 1.00 94.38 105 LEU A O 1
ATOM 823 N N . LYS A 1 106 ? 16.894 2.809 -10.128 1.00 96.12 106 LYS A N 1
ATOM 824 C CA . LYS A 1 106 ? 18.104 3.299 -10.786 1.00 96.12 106 LYS A CA 1
ATOM 825 C C . LYS A 1 106 ? 18.990 2.150 -11.273 1.00 96.12 106 LYS A C 1
ATOM 827 O O . LYS A 1 106 ? 19.527 2.238 -12.372 1.00 96.12 106 LYS A O 1
ATOM 832 N N . ARG A 1 107 ? 19.120 1.066 -10.498 1.00 96.00 107 ARG A N 1
ATOM 833 C CA . ARG A 1 107 ? 19.812 -0.158 -10.941 1.00 96.00 107 ARG A CA 1
ATOM 834 C C . ARG A 1 107 ? 19.165 -0.730 -12.194 1.00 96.00 107 ARG A C 1
ATOM 836 O O . ARG A 1 107 ? 19.883 -1.011 -13.143 1.00 96.00 107 ARG A O 1
ATOM 843 N N . LEU A 1 108 ? 17.836 -0.839 -12.215 1.00 94.50 108 LEU A N 1
ATOM 844 C CA . LEU A 1 108 ? 17.096 -1.275 -13.398 1.00 94.50 108 LEU A CA 1
ATOM 845 C C . LEU A 1 108 ? 17.395 -0.373 -14.606 1.00 94.50 108 LEU A C 1
ATOM 847 O O . LEU A 1 108 ? 17.718 -0.892 -15.670 1.00 94.50 108 LEU A O 1
ATOM 851 N N . ASP A 1 109 ? 17.365 0.952 -14.424 1.00 93.94 109 ASP A N 1
ATOM 852 C CA . ASP A 1 109 ? 17.682 1.917 -15.485 1.00 93.94 109 ASP A CA 1
ATOM 853 C C . ASP A 1 109 ? 19.086 1.672 -16.062 1.00 93.94 109 ASP A C 1
ATOM 855 O O . ASP A 1 109 ? 19.249 1.563 -17.276 1.00 93.94 109 ASP A O 1
ATOM 859 N N . VAL A 1 110 ? 20.096 1.521 -15.199 1.00 95.50 110 VAL A N 1
ATOM 860 C CA . VAL A 1 110 ? 21.488 1.289 -15.621 1.00 95.50 110 VAL A CA 1
ATOM 861 C C . VAL A 1 110 ? 21.662 -0.085 -16.279 1.00 95.50 110 VAL A C 1
ATOM 863 O O . VAL A 1 110 ? 22.387 -0.201 -17.264 1.00 95.50 110 VAL A O 1
ATOM 866 N N . THR A 1 111 ? 20.971 -1.125 -15.799 1.00 92.94 111 THR A N 1
ATOM 867 C CA . THR A 1 111 ? 20.978 -2.454 -16.436 1.00 92.94 111 THR A CA 1
ATOM 868 C C . THR A 1 111 ? 20.364 -2.419 -17.834 1.00 92.94 111 THR A C 1
ATOM 870 O O . THR A 1 111 ? 20.866 -3.069 -18.742 1.00 92.94 111 THR A O 1
ATOM 873 N N . VAL A 1 112 ? 19.296 -1.648 -18.045 1.00 90.94 112 VAL A N 1
ATOM 874 C CA . VAL A 1 112 ? 18.711 -1.494 -19.384 1.00 90.94 112 VAL A CA 1
ATOM 875 C C . VAL A 1 112 ? 19.640 -0.692 -20.297 1.00 90.94 112 VAL A C 1
ATOM 877 O O . VAL A 1 112 ? 19.805 -1.043 -21.464 1.00 90.94 112 VAL A O 1
ATOM 880 N N . GLN A 1 113 ? 20.290 0.347 -19.767 1.00 89.94 113 GLN A N 1
ATOM 881 C CA . GLN A 1 113 ? 21.262 1.151 -20.511 1.00 89.94 113 GLN A CA 1
ATOM 882 C C . GLN A 1 113 ? 22.493 0.346 -20.950 1.00 89.94 113 GLN A C 1
ATOM 884 O O . GLN A 1 113 ? 22.988 0.563 -22.057 1.00 89.94 113 GLN A O 1
ATOM 889 N N . SER A 1 114 ? 22.970 -0.603 -20.137 1.00 91.25 114 SER A N 1
ATOM 890 C CA . SER A 1 114 ? 24.157 -1.401 -20.475 1.00 91.25 114 SER A CA 1
ATOM 891 C C . SER A 1 114 ? 23.953 -2.305 -21.693 1.00 91.25 114 SER A C 1
ATOM 893 O O . SER A 1 114 ? 24.920 -2.608 -22.391 1.00 91.25 114 SER A O 1
ATOM 895 N N . PHE A 1 115 ? 22.712 -2.674 -22.040 1.00 89.00 115 PHE A N 1
ATOM 896 C CA . PHE A 1 115 ? 22.453 -3.403 -23.284 1.00 89.00 115 PHE A CA 1
ATOM 897 C C . PHE A 1 115 ? 22.904 -2.615 -24.519 1.00 89.00 115 PHE A C 1
ATOM 899 O O . PHE A 1 115 ? 23.429 -3.215 -25.455 1.00 89.00 115 PHE A O 1
ATOM 906 N N . GLY A 1 116 ? 22.813 -1.281 -24.499 1.00 85.50 116 GLY A N 1
ATOM 907 C CA . GLY A 1 116 ? 23.267 -0.422 -25.599 1.00 85.50 116 GLY A CA 1
ATOM 908 C C . GLY A 1 116 ? 24.771 -0.500 -25.898 1.00 85.50 116 GLY A C 1
ATOM 909 O O . GLY A 1 116 ? 25.214 0.019 -26.919 1.00 85.50 116 GLY A O 1
ATOM 910 N N . TRP A 1 117 ? 25.559 -1.154 -25.041 1.00 86.00 117 TRP A N 1
ATOM 911 C CA . TRP A 1 117 ? 27.007 -1.286 -25.203 1.00 86.00 117 TRP A CA 1
ATOM 912 C C . TRP A 1 117 ? 27.385 -2.487 -26.079 1.00 86.00 117 TRP A C 1
ATOM 914 O O . TRP A 1 117 ? 28.488 -2.526 -26.613 1.00 86.00 117 TRP A O 1
ATOM 924 N N . SER A 1 118 ? 26.470 -3.443 -26.280 1.00 87.94 118 SER A N 1
ATOM 925 C CA . SER A 1 118 ? 26.699 -4.600 -27.153 1.00 87.94 118 SER A CA 1
ATOM 926 C C . SER A 1 118 ? 26.182 -4.354 -28.571 1.00 87.94 118 SER A C 1
ATOM 928 O O . SER A 1 118 ? 25.047 -3.910 -28.753 1.00 87.94 118 SER A O 1
ATOM 930 N N . ASP A 1 119 ? 26.968 -4.706 -29.591 1.00 87.12 119 ASP A N 1
ATOM 931 C CA . ASP A 1 119 ? 26.571 -4.498 -30.994 1.00 87.12 119 ASP A CA 1
ATOM 932 C C . ASP A 1 119 ? 25.310 -5.281 -31.370 1.00 87.12 119 ASP A C 1
ATOM 934 O O . ASP A 1 119 ? 24.440 -4.778 -32.080 1.00 87.12 119 ASP A O 1
ATOM 938 N N . ARG A 1 120 ? 25.139 -6.475 -30.790 1.00 84.75 120 ARG A N 1
ATOM 939 C CA . ARG A 1 120 ? 23.929 -7.283 -30.964 1.00 84.75 120 ARG A CA 1
ATOM 940 C C . ARG A 1 120 ? 22.677 -6.557 -30.471 1.00 84.75 120 ARG A C 1
ATOM 942 O O . ARG A 1 120 ? 21.671 -6.548 -31.174 1.00 84.75 120 ARG A O 1
ATOM 949 N N . ALA A 1 121 ? 22.706 -5.957 -29.282 1.00 82.56 121 ALA A N 1
ATOM 950 C CA . ALA A 1 121 ? 21.518 -5.316 -28.721 1.00 82.56 121 ALA A CA 1
ATOM 951 C C . ALA A 1 121 ? 21.256 -3.914 -29.291 1.00 82.56 121 ALA A C 1
ATOM 953 O O . ALA A 1 121 ? 20.101 -3.488 -29.290 1.00 82.56 121 ALA A O 1
ATOM 954 N N . LYS A 1 122 ? 22.264 -3.230 -29.859 1.00 84.69 122 LYS A N 1
ATOM 955 C CA . LYS A 1 122 ? 22.056 -1.977 -30.614 1.00 84.69 122 LYS A CA 1
ATOM 956 C C . LYS A 1 122 ? 21.049 -2.157 -31.756 1.00 84.69 122 LYS A C 1
ATOM 958 O O . LYS A 1 122 ? 20.195 -1.297 -31.943 1.00 84.69 122 LYS A O 1
ATOM 963 N N . THR A 1 123 ? 21.043 -3.314 -32.429 1.00 89.31 123 THR A N 1
ATOM 964 C CA . THR A 1 123 ? 20.045 -3.649 -33.474 1.00 89.31 123 THR A CA 1
ATOM 965 C C . THR A 1 123 ? 18.597 -3.727 -32.962 1.00 89.31 123 THR A C 1
ATOM 967 O O . THR A 1 123 ? 17.643 -3.770 -33.741 1.00 89.31 123 THR A O 1
ATOM 970 N N . HIS A 1 124 ? 18.403 -3.763 -31.643 1.00 87.69 124 HIS A N 1
ATOM 971 C CA . HIS A 1 124 ? 17.100 -3.817 -30.984 1.00 87.69 124 HIS A CA 1
ATOM 972 C C . HIS A 1 124 ? 16.828 -2.596 -30.094 1.00 87.69 124 HIS A C 1
ATOM 974 O O . HIS A 1 124 ? 15.811 -2.575 -29.395 1.00 87.69 124 HIS A O 1
ATOM 980 N N . ALA A 1 125 ? 17.685 -1.570 -30.139 1.00 86.50 125 ALA A N 1
ATOM 981 C CA . ALA A 1 125 ? 17.570 -0.377 -29.304 1.00 86.50 125 ALA A CA 1
ATOM 982 C C . ALA A 1 125 ? 16.215 0.328 -29.480 1.00 86.50 125 ALA A C 1
ATOM 984 O O . ALA A 1 125 ? 15.566 0.652 -28.488 1.00 86.50 125 ALA A O 1
ATOM 985 N N . ASP A 1 126 ? 15.730 0.455 -30.719 1.00 88.69 126 ASP A N 1
ATOM 986 C CA . ASP A 1 126 ? 14.438 1.089 -31.027 1.00 88.69 126 ASP A CA 1
ATOM 987 C C . ASP A 1 126 ? 13.232 0.326 -30.477 1.00 88.69 126 ASP A C 1
ATOM 989 O O . ASP A 1 126 ? 12.196 0.908 -30.156 1.00 88.69 126 ASP A O 1
ATOM 993 N N . LYS A 1 127 ? 13.332 -1.003 -30.375 1.00 90.00 127 LYS A N 1
ATOM 994 C CA . LYS A 1 127 ? 12.277 -1.817 -29.759 1.00 90.00 127 LYS A CA 1
ATOM 995 C C . LYS A 1 127 ? 12.290 -1.623 -28.247 1.00 90.00 127 LYS A C 1
ATOM 997 O O . LYS A 1 127 ? 11.240 -1.438 -27.636 1.00 90.00 127 LYS A O 1
ATOM 1002 N N . LEU A 1 128 ? 13.480 -1.633 -27.651 1.00 88.62 128 LEU A N 1
ATOM 1003 C CA . LEU A 1 128 ? 13.657 -1.478 -26.213 1.00 88.62 128 LEU A CA 1
ATOM 1004 C C . LEU A 1 128 ? 13.234 -0.083 -25.728 1.00 88.62 128 LEU A C 1
ATOM 1006 O O . LEU A 1 128 ? 12.548 0.024 -24.712 1.00 88.62 128 LEU A O 1
ATOM 1010 N N . SER A 1 129 ? 13.562 0.969 -26.483 1.00 87.81 129 SER A N 1
ATOM 1011 C CA . SER A 1 129 ? 13.177 2.352 -26.177 1.00 87.81 129 SER A CA 1
ATOM 1012 C C . SER A 1 129 ? 11.664 2.582 -26.237 1.00 87.81 129 SER A C 1
ATOM 1014 O O . SER A 1 129 ? 11.155 3.443 -25.527 1.00 87.81 129 SER A O 1
ATOM 1016 N N . LYS A 1 130 ? 10.924 1.783 -27.015 1.00 92.38 130 LYS A N 1
ATOM 1017 C CA . LYS A 1 130 ? 9.452 1.820 -27.053 1.00 92.38 130 LYS A CA 1
ATOM 1018 C C . LYS A 1 130 ? 8.808 1.091 -25.872 1.00 92.38 130 LYS A C 1
ATOM 1020 O O . LYS A 1 130 ? 7.775 1.528 -25.375 1.00 92.38 130 LYS A O 1
ATOM 1025 N N . VAL A 1 131 ? 9.400 -0.016 -25.422 1.00 92.81 131 VAL A N 1
ATOM 1026 C CA . VAL A 1 131 ? 8.795 -0.896 -24.405 1.00 92.81 131 VAL A CA 1
ATOM 1027 C C . VAL A 1 131 ? 9.168 -0.494 -22.978 1.00 92.81 131 VAL A C 1
ATOM 1029 O O . VAL A 1 131 ? 8.334 -0.575 -22.079 1.00 92.81 131 VAL A O 1
ATOM 1032 N N . TYR A 1 132 ? 10.406 -0.061 -22.737 1.00 93.25 132 TYR A N 1
ATOM 1033 C CA . TYR A 1 132 ? 10.891 0.167 -21.376 1.00 93.25 132 TYR A CA 1
ATOM 1034 C C . TYR A 1 132 ? 10.277 1.394 -20.672 1.00 93.25 132 TYR A C 1
ATOM 1036 O O . TYR A 1 132 ? 9.807 1.232 -19.543 1.00 93.25 132 TYR A O 1
ATOM 1044 N N . PRO A 1 133 ? 10.209 2.597 -21.279 1.00 93.31 133 PRO A N 1
ATOM 1045 C CA . PRO A 1 133 ? 9.676 3.786 -20.610 1.00 93.31 133 PRO A CA 1
ATOM 1046 C C . PRO A 1 133 ? 8.265 3.636 -20.011 1.00 93.31 133 PRO A C 1
ATOM 1048 O O . PRO A 1 133 ? 8.091 4.047 -18.861 1.00 93.31 133 PRO A O 1
ATOM 1051 N N . PRO A 1 134 ? 7.263 3.031 -20.692 1.00 93.38 134 PRO A N 1
ATOM 1052 C CA . PRO A 1 134 ? 5.935 2.859 -20.097 1.00 93.38 134 PRO A CA 1
ATOM 1053 C C . PRO A 1 134 ? 5.931 1.868 -18.925 1.00 93.38 134 PRO A C 1
ATOM 1055 O O . PRO A 1 134 ? 5.216 2.072 -17.947 1.00 93.38 134 PRO A O 1
ATOM 1058 N N . LEU A 1 135 ? 6.756 0.817 -18.972 1.00 92.62 135 LEU A N 1
ATOM 1059 C CA . LEU A 1 135 ? 6.909 -0.100 -17.838 1.00 92.62 135 LEU A CA 1
ATOM 1060 C C . LEU A 1 135 ? 7.594 0.598 -16.664 1.00 92.62 135 LEU A C 1
ATOM 1062 O O . LEU A 1 135 ? 7.189 0.443 -15.514 1.00 92.62 135 LEU A O 1
ATOM 1066 N N . ARG A 1 136 ? 8.613 1.408 -16.954 1.00 93.88 136 ARG A N 1
ATOM 1067 C CA . ARG A 1 136 ? 9.390 2.129 -15.952 1.00 93.88 136 ARG A CA 1
ATOM 1068 C C . ARG A 1 136 ? 8.580 3.208 -15.234 1.00 93.88 136 ARG A C 1
ATOM 1070 O O . ARG A 1 136 ? 8.776 3.391 -14.031 1.00 93.88 136 ARG A O 1
ATOM 1077 N N . SER A 1 137 ? 7.687 3.902 -15.939 1.00 91.06 137 SER A N 1
ATOM 1078 C CA . SER A 1 137 ? 6.811 4.928 -15.357 1.00 91.06 137 SER A CA 1
ATOM 1079 C C . SER A 1 137 ? 5.698 4.337 -14.485 1.00 91.06 137 SER A C 1
ATOM 1081 O O . SER A 1 137 ? 5.261 4.980 -13.532 1.00 91.06 137 SER A O 1
ATOM 1083 N N . ALA A 1 138 ? 5.285 3.093 -14.749 1.00 90.50 138 ALA A N 1
ATOM 1084 C CA . ALA A 1 138 ? 4.325 2.374 -13.913 1.00 90.50 138 ALA A CA 1
ATOM 1085 C C . ALA A 1 138 ? 4.901 1.960 -12.542 1.00 90.50 138 ALA A C 1
ATOM 1087 O O . ALA A 1 138 ? 4.145 1.696 -11.601 1.00 90.50 138 ALA A O 1
ATOM 1088 N N . LEU A 1 139 ? 6.231 1.903 -12.400 1.00 89.81 139 LEU A N 1
ATOM 1089 C CA . LEU A 1 139 ? 6.894 1.537 -11.150 1.00 89.81 139 LEU A CA 1
ATOM 1090 C C . LEU A 1 139 ? 6.985 2.741 -10.202 1.00 89.81 139 LEU A C 1
ATOM 1092 O O . LEU A 1 139 ? 7.675 3.723 -10.468 1.00 89.81 139 LEU A O 1
ATOM 1096 N N . ALA A 1 140 ? 6.310 2.640 -9.056 1.00 88.50 140 ALA A N 1
ATOM 1097 C CA . ALA A 1 140 ? 6.265 3.703 -8.059 1.00 88.50 140 ALA A CA 1
ATOM 1098 C C . ALA A 1 140 ? 7.374 3.580 -7.001 1.00 88.50 140 ALA A C 1
ATOM 1100 O O . ALA A 1 140 ? 7.576 2.524 -6.393 1.00 88.50 140 ALA A O 1
ATOM 1101 N N . ASN A 1 141 ? 8.008 4.713 -6.695 1.00 87.06 141 ASN A N 1
ATOM 1102 C CA . ASN A 1 141 ? 9.022 4.814 -5.642 1.00 87.06 141 ASN A CA 1
ATOM 1103 C C . ASN A 1 141 ? 8.403 4.755 -4.238 1.00 87.06 141 ASN A C 1
ATOM 1105 O O . ASN A 1 141 ? 9.055 4.295 -3.307 1.00 87.06 141 ASN A O 1
ATOM 1109 N N . LYS A 1 142 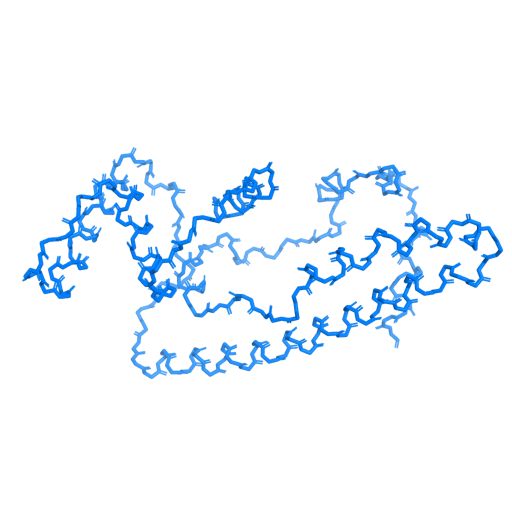? 7.153 5.215 -4.093 1.00 87.00 142 LYS A N 1
ATOM 1110 C CA . LYS A 1 142 ? 6.464 5.300 -2.802 1.00 87.00 142 LYS A CA 1
ATOM 1111 C C . LYS A 1 142 ? 6.015 3.932 -2.305 1.00 87.00 142 LYS A C 1
ATOM 1113 O O . LYS A 1 142 ? 5.502 3.113 -3.078 1.00 87.00 142 LYS A O 1
ATOM 1118 N N . SER A 1 143 ? 6.182 3.695 -1.006 1.00 84.31 143 SER A N 1
ATOM 1119 C CA . SER A 1 143 ? 5.559 2.548 -0.347 1.00 84.31 143 SER A CA 1
ATOM 1120 C C . SER A 1 143 ? 4.045 2.755 -0.276 1.00 84.31 143 SER A C 1
ATOM 1122 O O . SER A 1 143 ? 3.571 3.866 -0.065 1.00 84.31 143 SER A O 1
ATOM 1124 N N . LYS A 1 144 ? 3.279 1.676 -0.463 1.00 85.62 144 LYS A N 1
ATOM 1125 C CA . LYS A 1 144 ? 1.819 1.667 -0.255 1.00 85.62 144 LYS A CA 1
ATOM 1126 C C . LYS A 1 144 ? 1.431 1.041 1.087 1.00 85.62 144 LYS A C 1
ATOM 1128 O O . LYS A 1 144 ? 0.247 0.895 1.360 1.00 85.62 144 LYS A O 1
ATOM 1133 N N . VAL A 1 145 ? 2.415 0.606 1.874 1.00 88.31 145 VAL A N 1
ATOM 1134 C CA . VAL A 1 145 ? 2.197 -0.030 3.177 1.00 88.31 145 VAL A CA 1
ATOM 1135 C C . VAL A 1 145 ? 1.930 1.060 4.210 1.00 88.31 145 VAL A C 1
ATOM 1137 O O . VAL A 1 145 ? 2.593 2.092 4.204 1.00 88.31 145 VAL A O 1
ATOM 1140 N N . SER A 1 146 ? 0.943 0.826 5.068 1.00 90.50 146 SER A N 1
ATOM 1141 C CA . SER A 1 146 ? 0.514 1.736 6.132 1.00 90.50 146 SER A CA 1
ATOM 1142 C C . SER A 1 146 ? 0.151 0.943 7.384 1.00 90.50 146 SER A C 1
ATOM 1144 O O . SER A 1 146 ? -0.000 -0.281 7.315 1.00 90.50 146 SER A O 1
ATOM 1146 N N . VAL A 1 147 ? -0.080 1.627 8.507 1.00 91.88 147 VAL A N 1
ATOM 1147 C CA . VAL A 1 147 ? -0.527 0.993 9.760 1.00 91.88 147 VAL A CA 1
ATOM 1148 C C . VAL A 1 147 ? -1.813 0.177 9.577 1.00 91.88 147 VAL A C 1
ATOM 1150 O O . VAL A 1 147 ? -1.949 -0.898 10.156 1.00 91.88 147 VAL A O 1
ATOM 1153 N N . ALA A 1 148 ? -2.719 0.591 8.687 1.00 89.19 148 ALA A N 1
ATOM 1154 C CA . ALA A 1 148 ? -3.913 -0.192 8.361 1.00 89.19 148 ALA A CA 1
ATOM 1155 C C . ALA A 1 148 ? -3.577 -1.592 7.809 1.00 89.19 148 ALA A C 1
ATOM 1157 O O . ALA A 1 148 ? -4.247 -2.567 8.146 1.00 89.19 148 A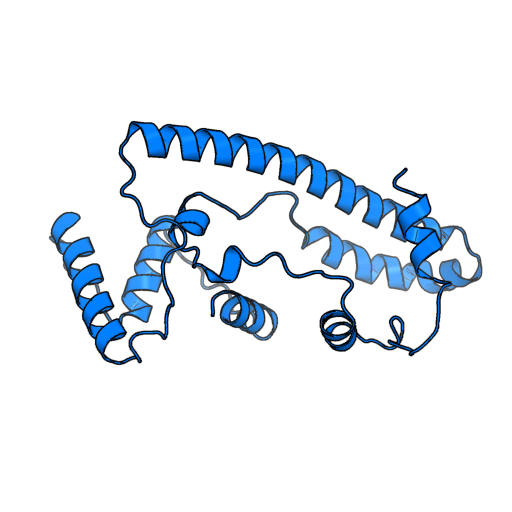LA A O 1
ATOM 1158 N N . HIS A 1 149 ? -2.507 -1.719 7.014 1.00 89.81 149 HIS A N 1
ATOM 1159 C CA . HIS A 1 149 ? -2.052 -3.014 6.502 1.00 89.81 149 HIS A CA 1
ATOM 1160 C C . HIS A 1 149 ? -1.502 -3.908 7.619 1.00 89.81 149 HIS A C 1
ATOM 1162 O O . HIS A 1 149 ? -1.694 -5.119 7.576 1.00 89.81 149 HIS A O 1
ATOM 1168 N N . LEU A 1 150 ? -0.857 -3.319 8.631 1.00 89.06 150 LEU A N 1
ATOM 1169 C CA . LEU A 1 150 ? -0.396 -4.045 9.813 1.00 89.06 150 LEU A CA 1
ATOM 1170 C C . LEU A 1 150 ? -1.579 -4.574 10.639 1.00 89.06 150 LEU A C 1
ATOM 1172 O O . LEU A 1 150 ? -1.561 -5.727 11.059 1.00 89.06 150 LEU A O 1
ATOM 1176 N N . LEU A 1 151 ? -2.623 -3.763 10.833 1.00 89.50 151 LEU A N 1
ATOM 1177 C CA . LEU A 1 151 ? -3.833 -4.169 11.562 1.00 89.50 151 LEU A CA 1
ATOM 1178 C C . LEU A 1 151 ? -4.640 -5.239 10.809 1.00 89.50 151 LEU A C 1
ATOM 1180 O O . LEU A 1 151 ? -5.237 -6.124 11.421 1.00 89.50 151 LEU A O 1
ATOM 1184 N N . ALA A 1 152 ? -4.634 -5.183 9.477 1.00 89.31 152 ALA A N 1
ATOM 1185 C CA . ALA A 1 152 ? -5.255 -6.195 8.630 1.00 89.31 152 ALA A CA 1
ATOM 1186 C C . ALA A 1 152 ? -4.434 -7.496 8.537 1.00 89.31 152 ALA A C 1
ATOM 1188 O O . ALA A 1 152 ? -4.967 -8.519 8.104 1.00 89.31 152 ALA A O 1
ATOM 1189 N N . ALA A 1 153 ? -3.155 -7.480 8.932 1.00 90.38 153 ALA A N 1
ATOM 1190 C CA . ALA A 1 153 ? -2.267 -8.624 8.789 1.00 90.38 153 ALA A CA 1
ATOM 1191 C C . ALA A 1 153 ? -2.721 -9.820 9.641 1.00 90.38 153 ALA A C 1
ATOM 1193 O O . ALA A 1 153 ? -3.196 -9.696 10.778 1.00 90.38 153 ALA A O 1
ATOM 1194 N N . ARG A 1 154 ? -2.544 -11.009 9.072 1.00 91.12 154 ARG A N 1
ATOM 1195 C CA . ARG A 1 154 ? -2.856 -12.300 9.687 1.00 91.12 154 ARG A CA 1
ATOM 1196 C C . ARG A 1 154 ? -1.578 -13.059 10.019 1.00 91.12 154 ARG A C 1
ATOM 1198 O O . ARG A 1 154 ? -0.484 -12.679 9.604 1.00 91.12 154 ARG A O 1
ATOM 1205 N N . GLN A 1 155 ? -1.696 -14.108 10.829 1.00 89.50 155 GLN A N 1
ATOM 1206 C CA . GLN A 1 155 ? -0.532 -14.870 11.299 1.00 89.50 155 GLN A CA 1
ATOM 1207 C C . GLN A 1 155 ? 0.302 -15.498 10.173 1.00 89.50 155 GLN A C 1
ATOM 1209 O O . GLN A 1 155 ? 1.492 -15.739 10.358 1.00 89.50 155 GLN A O 1
ATOM 1214 N N . ASP A 1 156 ? -0.282 -15.759 9.008 1.00 83.69 156 ASP A N 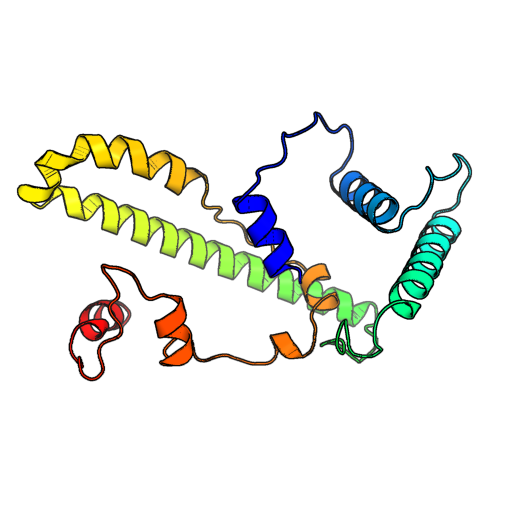1
ATOM 1215 C CA . ASP A 1 156 ? 0.438 -16.240 7.828 1.00 83.69 156 ASP A CA 1
ATOM 1216 C C . ASP A 1 156 ? 1.544 -15.276 7.362 1.00 83.69 156 ASP A C 1
ATOM 1218 O O . ASP A 1 156 ? 2.600 -15.748 6.945 1.00 83.69 156 ASP A O 1
ATOM 1222 N N . PHE A 1 157 ? 1.376 -13.961 7.542 1.00 82.56 157 PHE A N 1
ATOM 1223 C CA . PHE A 1 157 ? 2.406 -12.956 7.239 1.00 82.56 157 PHE A CA 1
ATOM 1224 C C . PHE A 1 157 ? 3.649 -13.042 8.138 1.00 82.56 157 PHE A C 1
ATOM 1226 O O . PHE A 1 157 ? 4.698 -12.518 7.772 1.00 82.56 157 PHE A O 1
ATOM 1233 N N . SER A 1 158 ? 3.573 -13.717 9.293 1.00 81.69 158 SER A N 1
ATOM 1234 C CA . SER A 1 158 ? 4.747 -13.947 10.155 1.00 81.69 158 SER A CA 1
ATOM 1235 C C . SER A 1 158 ? 5.705 -15.010 9.606 1.00 81.69 158 SER A C 1
ATOM 1237 O O . SER A 1 158 ? 6.844 -15.124 10.061 1.00 81.69 158 SER A O 1
ATOM 1239 N N . LYS A 1 159 ? 5.266 -15.800 8.618 1.00 81.31 159 LYS A N 1
ATOM 1240 C CA . LYS A 1 159 ? 6.060 -16.890 8.052 1.00 81.31 159 LYS A CA 1
ATOM 1241 C C . LYS A 1 159 ? 7.023 -16.332 7.010 1.00 81.31 159 LYS A C 1
ATOM 1243 O O . LYS A 1 159 ? 6.636 -16.032 5.882 1.00 81.31 159 LYS A O 1
ATOM 1248 N N . ILE A 1 160 ? 8.302 -16.246 7.365 1.00 76.00 160 ILE A N 1
ATOM 1249 C CA . ILE A 1 160 ? 9.357 -15.876 6.416 1.00 76.00 160 ILE A CA 1
ATOM 1250 C C . ILE A 1 160 ? 9.600 -17.064 5.481 1.00 76.00 160 ILE A C 1
ATOM 1252 O O . ILE A 1 160 ? 10.206 -18.069 5.854 1.00 76.00 160 ILE A O 1
ATOM 1256 N N . LEU A 1 161 ? 9.107 -16.959 4.249 1.00 71.50 161 LEU A N 1
ATOM 1257 C CA . LEU A 1 161 ? 9.320 -17.971 3.220 1.00 71.50 161 LEU A CA 1
ATOM 1258 C C . LEU A 1 161 ? 10.644 -17.725 2.500 1.00 71.50 161 LEU A C 1
ATOM 1260 O O . LEU A 1 161 ? 10.915 -16.634 1.997 1.00 71.50 161 LEU A O 1
ATOM 1264 N N . ARG A 1 162 ? 11.468 -18.770 2.405 1.00 74.69 162 ARG A N 1
ATOM 1265 C CA . ARG A 1 162 ? 12.757 -18.695 1.715 1.00 74.69 162 ARG A CA 1
ATOM 1266 C C . ARG A 1 162 ? 12.535 -18.638 0.203 1.00 74.69 162 ARG A C 1
ATOM 1268 O O . ARG A 1 162 ? 12.215 -19.653 -0.420 1.00 74.69 162 ARG A O 1
ATOM 1275 N N . THR A 1 163 ? 12.745 -17.463 -0.383 1.00 66.56 163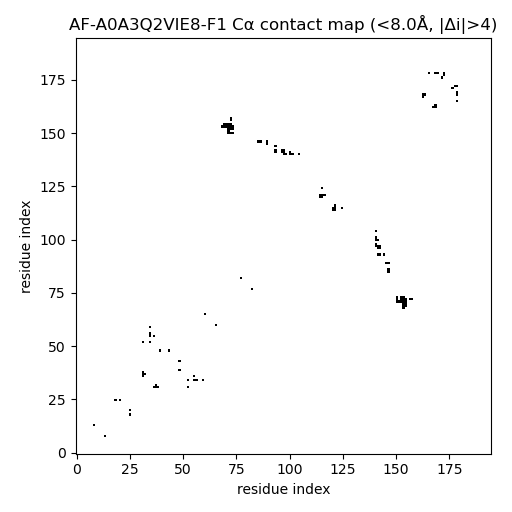 THR A N 1
ATOM 1276 C CA . THR A 1 163 ? 12.531 -17.177 -1.815 1.00 66.56 163 THR A CA 1
ATOM 1277 C C . THR A 1 163 ? 13.404 -18.017 -2.751 1.00 66.56 163 THR A C 1
ATOM 1279 O O . THR A 1 163 ? 13.036 -18.227 -3.902 1.00 66.56 163 THR A O 1
ATOM 1282 N N . SER A 1 164 ? 14.523 -18.561 -2.260 1.00 67.69 164 SER A N 1
ATOM 1283 C CA . SER A 1 164 ? 15.430 -19.436 -3.015 1.00 67.69 164 SER A CA 1
ATOM 1284 C C . SER A 1 164 ? 15.037 -20.919 -3.029 1.00 67.69 164 SER A C 1
ATOM 1286 O O . SER A 1 164 ? 15.719 -21.723 -3.666 1.00 67.69 164 SER A O 1
ATOM 1288 N N . SER A 1 165 ? 13.966 -21.315 -2.334 1.00 70.88 165 SER A N 1
ATOM 1289 C CA . SER A 1 165 ? 13.551 -22.723 -2.275 1.00 70.88 165 SER A CA 1
ATOM 1290 C C . SER A 1 165 ? 13.079 -23.249 -3.637 1.00 70.88 165 SER A C 1
ATOM 1292 O O . SER A 1 165 ? 12.448 -22.524 -4.408 1.00 70.88 165 SER A O 1
ATOM 1294 N N . GLY A 1 166 ? 13.346 -24.532 -3.921 1.00 70.69 166 GLY A N 1
ATOM 1295 C C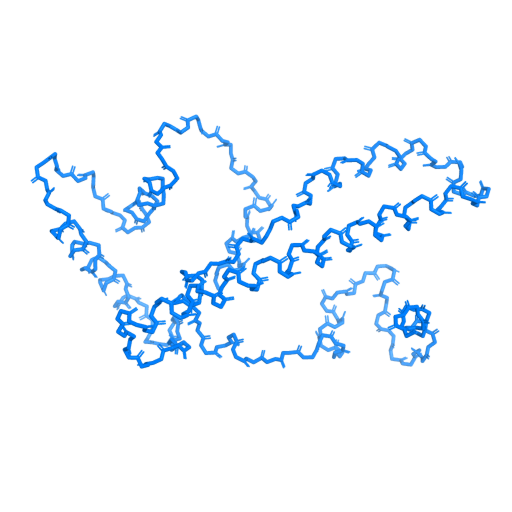A . GLY A 1 166 ? 12.950 -25.187 -5.179 1.00 70.69 166 GLY A CA 1
ATOM 1296 C C . GLY A 1 166 ? 11.461 -25.007 -5.499 1.00 70.69 166 GLY A C 1
ATOM 1297 O O . GLY A 1 166 ? 11.124 -24.557 -6.588 1.00 70.69 166 GLY A O 1
ATOM 1298 N N . LYS A 1 167 ? 10.593 -25.174 -4.491 1.00 69.38 167 LYS A N 1
ATOM 1299 C CA . LYS A 1 167 ? 9.135 -24.977 -4.599 1.00 69.38 167 LYS A CA 1
ATOM 1300 C C . LYS A 1 167 ? 8.713 -23.562 -5.027 1.00 69.38 167 LYS A C 1
ATOM 1302 O O . LYS A 1 167 ? 7.673 -23.399 -5.656 1.00 69.38 167 LYS A O 1
ATOM 1307 N N . ILE A 1 168 ? 9.469 -22.520 -4.662 1.00 68.25 168 ILE A N 1
ATOM 1308 C CA . ILE A 1 168 ? 9.186 -21.134 -5.087 1.00 68.25 168 ILE A CA 1
ATOM 1309 C C . ILE A 1 168 ? 9.801 -20.858 -6.465 1.00 68.25 168 ILE A C 1
ATOM 1311 O O . ILE A 1 168 ? 9.202 -20.157 -7.283 1.00 68.25 168 ILE A O 1
ATOM 1315 N N . ARG A 1 169 ? 10.961 -21.455 -6.764 1.00 68.31 169 ARG A N 1
ATOM 1316 C CA . ARG A 1 169 ? 11.605 -21.358 -8.082 1.00 68.31 169 ARG A CA 1
ATOM 1317 C C . ARG A 1 169 ? 10.777 -22.017 -9.180 1.00 68.31 169 ARG A C 1
ATOM 1319 O O . ARG A 1 169 ? 10.666 -21.440 -10.251 1.00 68.31 169 ARG A O 1
ATOM 1326 N N . GLU A 1 170 ? 10.137 -23.152 -8.901 1.00 70.69 170 GLU A N 1
ATOM 1327 C CA . GLU A 1 170 ? 9.196 -23.811 -9.823 1.00 70.69 170 GLU A CA 1
ATOM 1328 C C . GLU A 1 170 ? 8.082 -22.858 -10.274 1.00 70.69 170 GLU A C 1
ATOM 1330 O O . GLU A 1 170 ? 7.743 -22.801 -11.451 1.00 70.69 170 GLU A O 1
ATOM 1335 N N . LYS A 1 171 ? 7.571 -22.027 -9.356 1.00 67.88 171 LYS A N 1
ATOM 1336 C CA . LYS A 1 171 ? 6.518 -21.038 -9.646 1.00 67.88 171 LYS A CA 1
ATOM 1337 C C . LYS A 1 171 ? 7.011 -19.798 -10.392 1.00 67.88 171 LYS A C 1
ATOM 1339 O O . LYS A 1 171 ? 6.198 -19.024 -10.881 1.00 67.88 171 LYS A O 1
ATOM 1344 N N . THR A 1 172 ? 8.323 -19.589 -10.459 1.00 65.25 172 THR A N 1
ATOM 1345 C CA . THR A 1 172 ? 8.960 -18.493 -11.210 1.00 65.25 172 THR A CA 1
ATOM 1346 C C . THR A 1 172 ? 9.774 -19.019 -12.394 1.00 65.25 172 THR A C 1
ATOM 1348 O O . THR A 1 172 ? 10.623 -18.305 -12.939 1.00 65.25 172 THR A O 1
ATOM 1351 N N . ALA A 1 173 ? 9.516 -20.268 -12.797 1.00 63.34 173 ALA A N 1
ATOM 1352 C CA . ALA A 1 173 ? 10.129 -20.877 -13.959 1.00 63.34 173 ALA A CA 1
ATOM 1353 C C . ALA A 1 173 ? 9.676 -20.146 -15.227 1.00 63.34 173 ALA A C 1
ATOM 1355 O O . ALA A 1 173 ? 8.489 -19.918 -15.456 1.00 63.34 173 ALA A O 1
ATOM 1356 N N . CYS A 1 174 ? 10.630 -19.777 -16.069 1.00 61.09 174 CYS A N 1
ATOM 1357 C CA . CYS A 1 174 ? 10.354 -19.216 -17.384 1.00 61.09 174 CYS A CA 1
ATOM 1358 C C . CYS A 1 174 ? 11.422 -19.692 -18.367 1.00 61.09 174 CYS A C 1
ATOM 1360 O O . CYS A 1 174 ? 12.397 -20.331 -17.972 1.00 61.09 174 CYS A O 1
ATOM 1362 N N . ALA A 1 175 ? 11.268 -19.369 -19.652 1.00 69.19 175 ALA A N 1
ATOM 1363 C CA . ALA A 1 175 ? 12.233 -19.764 -20.679 1.00 69.19 175 ALA A CA 1
ATOM 1364 C C . ALA A 1 175 ? 13.686 -19.366 -20.334 1.00 69.19 175 ALA A C 1
ATOM 1366 O O . ALA A 1 175 ? 14.620 -20.052 -20.743 1.00 69.19 175 ALA A O 1
ATOM 1367 N N . ILE A 1 176 ? 13.851 -18.295 -19.546 1.00 61.50 176 ILE A N 1
ATOM 1368 C CA . ILE A 1 176 ? 15.133 -17.765 -19.067 1.00 61.50 176 ILE A CA 1
ATOM 1369 C C . ILE A 1 176 ? 15.537 -18.394 -17.719 1.00 61.50 176 ILE A C 1
ATOM 1371 O O . ILE A 1 176 ? 16.700 -18.726 -17.515 1.00 61.50 176 ILE A O 1
ATOM 1375 N N . ASN A 1 177 ? 14.589 -18.602 -16.803 1.00 55.62 177 ASN A N 1
ATOM 1376 C CA . ASN A 1 177 ? 14.817 -19.204 -15.488 1.00 55.62 177 ASN A CA 1
ATOM 1377 C C . ASN A 1 177 ? 14.348 -20.668 -15.495 1.00 55.62 177 ASN A C 1
ATOM 1379 O O . ASN A 1 177 ? 13.267 -20.984 -14.998 1.00 55.62 177 ASN A O 1
ATOM 1383 N N . LYS A 1 178 ? 15.135 -21.567 -16.100 1.00 59.84 178 LYS A N 1
ATOM 1384 C CA . LYS A 1 178 ? 14.862 -23.013 -16.060 1.00 59.84 178 LYS A CA 1
ATOM 1385 C C . LYS A 1 178 ? 15.330 -23.588 -14.723 1.00 59.84 178 LYS A C 1
ATOM 1387 O O . LYS A 1 178 ? 16.500 -23.473 -14.361 1.00 59.84 178 LYS A O 1
ATOM 1392 N N . VAL A 1 179 ? 14.423 -24.222 -13.984 1.00 57.03 179 VAL A N 1
ATOM 1393 C CA . VAL A 1 179 ? 14.745 -24.893 -12.716 1.00 57.03 179 VAL A CA 1
ATOM 1394 C C . VAL A 1 179 ? 15.298 -26.281 -13.038 1.00 57.03 179 VAL A C 1
ATOM 1396 O O . VAL A 1 179 ? 14.576 -27.268 -13.036 1.00 57.03 179 VAL A O 1
ATOM 1399 N N . GLY A 1 180 ? 16.578 -26.337 -13.406 1.00 51.66 180 GLY A N 1
ATOM 1400 C CA . GLY A 1 180 ? 17.303 -27.592 -13.587 1.00 51.66 180 GLY A CA 1
ATOM 1401 C C . GLY A 1 180 ? 17.881 -28.073 -12.259 1.00 51.66 180 GLY A C 1
ATOM 1402 O O . GLY A 1 180 ? 18.612 -27.332 -11.595 1.00 51.66 180 GLY A O 1
ATOM 1403 N N . SER A 1 181 ? 17.563 -29.306 -11.872 1.00 41.19 181 SER A N 1
ATOM 1404 C CA . SER A 1 181 ? 18.350 -30.084 -10.914 1.00 41.19 181 SER A CA 1
ATOM 1405 C C . SER A 1 181 ? 19.810 -30.050 -11.382 1.00 41.19 181 SER A C 1
ATOM 1407 O O . SER A 1 181 ? 20.095 -30.478 -12.494 1.00 41.19 181 SER A O 1
ATOM 1409 N N . SER A 1 182 ? 20.707 -29.491 -10.570 1.00 44.97 182 SER A N 1
ATOM 1410 C CA . SER A 1 182 ? 22.132 -29.263 -10.877 1.00 44.97 182 SER A CA 1
ATOM 1411 C C . SER A 1 182 ? 22.456 -28.151 -11.882 1.00 44.97 182 SER A C 1
ATOM 1413 O O . SER A 1 182 ? 22.861 -28.431 -13.000 1.00 44.97 182 SER A O 1
ATOM 1415 N N . VAL A 1 183 ? 22.448 -26.882 -11.447 1.00 36.78 183 VAL A N 1
ATOM 1416 C CA . VAL A 1 183 ? 23.413 -25.892 -11.973 1.00 36.78 183 VAL A CA 1
ATOM 1417 C C . VAL A 1 183 ? 23.835 -24.926 -10.862 1.00 36.78 183 VAL A C 1
ATOM 1419 O O . VAL A 1 183 ? 23.095 -24.026 -10.470 1.00 36.78 183 VAL A O 1
ATOM 1422 N N . HIS A 1 184 ? 25.057 -25.117 -10.371 1.00 42.88 184 HIS A N 1
ATOM 1423 C CA . HIS A 1 184 ? 25.732 -24.331 -9.333 1.00 42.88 184 HIS A CA 1
ATOM 1424 C C . HIS A 1 184 ? 26.327 -22.998 -9.852 1.00 42.88 184 HIS A C 1
ATOM 1426 O O . HIS A 1 184 ? 27.172 -22.416 -9.186 1.00 42.88 184 HIS A O 1
ATOM 1432 N N . ALA A 1 185 ? 25.944 -22.510 -11.041 1.00 39.41 185 ALA A N 1
ATOM 1433 C CA . ALA A 1 185 ? 26.815 -21.591 -11.791 1.00 39.41 185 ALA A CA 1
ATOM 1434 C C . ALA A 1 185 ? 26.237 -20.223 -12.207 1.00 39.41 185 ALA A C 1
ATOM 1436 O O . ALA A 1 185 ? 27.008 -19.388 -12.662 1.00 39.41 185 ALA A O 1
ATOM 1437 N N . ILE A 1 186 ? 24.936 -19.931 -12.065 1.00 38.97 186 ILE A N 1
ATOM 1438 C CA . ILE A 1 186 ? 24.384 -18.667 -12.625 1.00 38.97 186 ILE A CA 1
ATOM 1439 C C . ILE A 1 186 ? 23.954 -17.650 -11.552 1.00 38.97 186 ILE A C 1
ATOM 1441 O O . ILE A 1 186 ? 23.881 -16.456 -11.830 1.00 38.97 186 ILE A O 1
ATOM 1445 N N . LEU A 1 187 ? 23.768 -18.060 -10.291 1.00 33.06 187 LEU A N 1
ATOM 1446 C CA . LEU A 1 187 ? 23.427 -17.107 -9.221 1.00 33.06 187 LEU A CA 1
ATOM 1447 C C . LEU A 1 187 ? 24.639 -16.327 -8.675 1.00 33.06 187 LEU A C 1
ATOM 1449 O O . LEU A 1 187 ? 24.460 -15.282 -8.050 1.00 33.06 187 LEU A O 1
ATOM 1453 N N . THR A 1 188 ? 25.862 -16.794 -8.941 1.00 32.28 188 THR A N 1
ATOM 1454 C CA . THR A 1 188 ? 27.099 -16.170 -8.442 1.00 32.28 188 THR A CA 1
ATOM 1455 C C . THR A 1 188 ? 27.321 -14.773 -9.029 1.00 32.28 188 THR A C 1
ATOM 1457 O O . THR A 1 188 ? 27.838 -13.898 -8.342 1.00 32.28 188 THR A O 1
ATOM 1460 N N . VAL A 1 189 ? 26.838 -14.498 -10.246 1.00 33.12 189 VAL A N 1
ATOM 1461 C CA . VAL A 1 189 ? 27.070 -13.197 -10.901 1.00 33.12 189 VAL A CA 1
ATOM 1462 C C . VAL A 1 189 ? 26.211 -12.072 -10.303 1.00 33.12 189 VAL A C 1
ATOM 1464 O O . VAL A 1 189 ? 26.648 -10.927 -10.263 1.00 33.12 189 VAL A O 1
ATOM 1467 N N . CYS A 1 190 ? 25.021 -12.364 -9.763 1.00 29.70 190 CYS A N 1
ATOM 1468 C CA . CYS A 1 190 ? 24.188 -11.326 -9.137 1.00 29.70 190 CYS A CA 1
ATOM 1469 C C . CYS A 1 190 ? 24.472 -11.115 -7.644 1.00 29.70 190 CYS A C 1
ATOM 1471 O O . CYS A 1 190 ? 24.214 -10.023 -7.141 1.00 29.70 190 CYS A O 1
ATOM 1473 N N . ILE A 1 191 ? 24.998 -12.121 -6.936 1.00 33.06 191 ILE A N 1
ATOM 1474 C CA . ILE A 1 191 ? 25.362 -11.980 -5.516 1.00 33.06 191 ILE A CA 1
ATOM 1475 C C . ILE A 1 191 ? 26.709 -11.259 -5.369 1.00 33.06 191 ILE A C 1
ATOM 1477 O O . ILE A 1 191 ? 26.853 -10.443 -4.465 1.00 33.06 191 ILE A O 1
ATOM 1481 N N . SER A 1 192 ? 27.646 -11.447 -6.305 1.00 27.25 192 SER A N 1
ATOM 1482 C CA . SER A 1 192 ? 28.976 -10.825 -6.226 1.00 27.25 192 SER A CA 1
ATOM 1483 C C . SER A 1 192 ? 28.999 -9.308 -6.478 1.00 27.25 192 SER A C 1
ATOM 1485 O O . SER A 1 192 ? 30.049 -8.699 -6.330 1.00 27.25 192 SER A O 1
ATOM 1487 N N . PHE A 1 193 ? 27.871 -8.689 -6.851 1.00 28.83 193 PHE A N 1
ATOM 1488 C CA . PHE A 1 193 ? 27.755 -7.232 -7.045 1.00 28.83 193 PHE A CA 1
ATOM 1489 C C . PHE A 1 193 ? 27.096 -6.509 -5.850 1.00 28.83 193 PHE A C 1
ATOM 1491 O O . PHE A 1 193 ? 26.794 -5.319 -5.935 1.00 28.83 193 PHE A O 1
ATOM 1498 N N . CYS A 1 194 ? 26.807 -7.228 -4.758 1.00 30.31 194 CYS A N 1
ATOM 1499 C CA . CYS A 1 194 ? 26.206 -6.681 -3.533 1.00 30.31 194 CYS A CA 1
ATOM 1500 C C . CYS A 1 194 ? 27.067 -6.874 -2.267 1.00 30.31 194 CYS A C 1
ATOM 1502 O O . CYS A 1 194 ? 26.560 -6.680 -1.164 1.00 30.31 194 CYS A O 1
ATOM 1504 N N . THR A 1 195 ? 28.348 -7.196 -2.429 1.00 32.25 195 THR A N 1
ATOM 1505 C CA . THR A 1 195 ? 29.413 -7.044 -1.421 1.00 32.25 195 THR A CA 1
ATOM 1506 C C . THR A 1 195 ? 30.467 -6.127 -1.996 1.00 32.25 195 THR A C 1
ATOM 1508 O O . THR A 1 195 ? 30.892 -5.207 -1.271 1.00 32.25 195 THR A O 1
#

Nearest PDB structures (foldseek):
  4lou-assembly1_A  TM=2.617E-01  e=8.717E+00  Escherichia coli K-12

Foldseek 3Di:
DVVVVVVVCVVPPDDDDPDPDDPVVVVLVVLCVVLVHDDDDPPDDPVNSVVVSVVSVVVVCVVDDVCPLAAAPDDDDADPVRVVVVQVVQVVVQVVQLVVLVVVLVVVVVVLVVLCVDPVCVVVVVVSVVPPPVVSVPRDSGDPDDVVVNRSDHPVVVDDDDCPDLVNLVVVDDPVSHSDPDDPDDVCVVVVVVD

Sequence (195 aa):
ELEASRMILVNKPQKKAQESGSPAFQELKGICMALGMSKPPANITMFQFFSGIEKKLKEALSRVPPNHVGEPLLKKPLGPVHMEKIEAINQALVNEYEVRRKMLLKRLDVTVQSFGWSDRAKTHADKLSKVYPPLRSALANKSKVSVAHLLAARQDFSKILRTSSGKIREKTACAINKVGSSVHAILTVCISFCT

Mean predicted aligned error: 12.12 Å

InterPro domains:
  IPR018797 FAM98 [PF10239] (1-179)
  IPR018797 FAM98 [PTHR31353] (1-179)

Secondary structure (DSSP, 8-state):
-HHHHHHHHHHSPPP-----S-HHHHHHHHHHHHTTPPPPPTT--HHHHHHHHHHHHHHHHTTS-TTSS--BS--S---HHHHHHHHHHHHHHHHHHHHHHHHHHHHHHHHHHHGGGSHHHHTTHHHHHHHHHHHHHHS-SS----HHHHHH-BGGGG----TTSHHHHHTT--SSS---S---SSSHHHHTT--